Protein AF-A0A4Q3V2U8-F1 (afdb_monomer)

Secondary structure (DSSP, 8-state):
-------SSSHHHHHHHSS----------TTSS-----TT-----PPPPTT-SS----SSPPGGGPPPPPTT----B-TTSSB---S------S-BSS-SSSTT--S-SSSBPPHHHHHHHHHH-HHHHHHHHHTSPPPTTS-S-SS--GGGG--GGG----SS--EETTEEBSBS--SSTT------TT--

Radius of gyration: 27.43 Å; Cα contacts (8 Å, |Δi|>4): 168; chains: 1; bounding box: 52×61×90 Å

pLDDT: mean 71.44, std 19.06, range [35.19, 95.38]

Foldseek 3Di:
DDDDDPPPDDVVVVVVVVPPDPPDPPDPDPPSLDDDDDPPDDDDPPPDPPVPPDDPDDPDDDLVRDAADDPPDDADADPVGHGDPDDDDDPQALAAAFAADDQSFQNDQAFFDDPVCFVVSLCPRPLSVLQVVLPDDDDPPPDDDPVPDPCVPDGSPVPRNDRGARAHRNTGGRHPQPPPVRRDDPADPVGD

Mean predicted aligned error: 16.2 Å

Structure (mmCIF, N/CA/C/O backbone):
data_AF-A0A4Q3V2U8-F1
#
_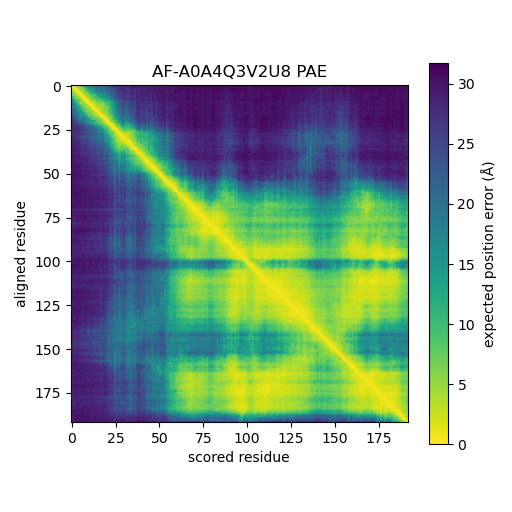entry.id   AF-A0A4Q3V2U8-F1
#
loop_
_atom_site.group_PDB
_atom_site.id
_atom_site.type_symbol
_atom_site.label_atom_id
_atom_site.label_alt_id
_atom_site.label_comp_id
_atom_site.label_asym_id
_atom_site.label_entity_id
_atom_site.label_seq_id
_atom_site.pdbx_PDB_ins_code
_atom_site.Cartn_x
_atom_site.Cartn_y
_atom_site.Cartn_z
_atom_site.occupancy
_atom_site.B_iso_or_equiv
_atom_site.auth_seq_id
_atom_site.auth_comp_id
_atom_site.auth_asym_id
_atom_site.auth_atom_id
_atom_site.pdbx_PDB_model_num
ATOM 1 N N . MET A 1 1 ? -18.026 -35.650 -72.864 1.00 39.88 1 MET A N 1
ATOM 2 C CA . MET A 1 1 ? -17.323 -35.785 -71.567 1.00 39.88 1 MET A CA 1
ATOM 3 C C . MET A 1 1 ? -16.578 -34.487 -71.269 1.00 39.88 1 MET A C 1
ATOM 5 O O . MET A 1 1 ? -15.689 -34.123 -72.027 1.00 39.88 1 MET A O 1
ATOM 9 N N . ARG A 1 2 ? -17.002 -33.752 -70.232 1.00 36.16 2 ARG A N 1
ATOM 10 C CA . ARG A 1 2 ? -16.383 -32.499 -69.759 1.00 36.16 2 ARG A CA 1
ATOM 11 C C . ARG A 1 2 ? -15.084 -32.815 -69.009 1.00 36.16 2 ARG A C 1
ATOM 13 O O . ARG A 1 2 ? -15.121 -33.601 -68.070 1.00 36.16 2 ARG A O 1
ATOM 20 N N . LYS A 1 3 ? -13.972 -32.170 -69.369 1.00 36.31 3 LYS A N 1
ATOM 21 C CA . LYS A 1 3 ? -12.803 -32.042 -68.487 1.00 36.31 3 LYS A CA 1
ATOM 22 C C . LYS A 1 3 ? -12.987 -30.754 -67.676 1.00 36.31 3 LYS A C 1
ATOM 24 O O . LYS A 1 3 ? -12.976 -29.674 -68.258 1.00 36.31 3 LYS A O 1
ATOM 29 N N . LEU A 1 4 ? -13.239 -30.866 -66.368 1.00 39.62 4 LEU A N 1
ATOM 30 C CA . LEU A 1 4 ? -13.205 -29.723 -65.449 1.00 39.62 4 LEU A CA 1
ATOM 31 C C . LEU A 1 4 ? -11.739 -29.323 -65.238 1.00 39.62 4 LEU A C 1
ATOM 33 O O . LEU A 1 4 ? -10.953 -30.127 -64.743 1.00 39.62 4 LEU A O 1
ATOM 37 N N . SER A 1 5 ? -11.381 -28.095 -65.613 1.00 40.72 5 SER A N 1
ATOM 38 C CA . SER A 1 5 ? -10.102 -27.490 -65.241 1.00 40.72 5 SER A CA 1
ATOM 39 C C . SER A 1 5 ? -10.247 -26.836 -63.871 1.00 40.72 5 SER A C 1
ATOM 41 O O . SER A 1 5 ? -11.078 -25.947 -63.682 1.00 40.72 5 SER A O 1
ATOM 43 N N . ILE A 1 6 ? -9.441 -27.297 -62.919 1.00 47.91 6 ILE A N 1
ATOM 44 C CA . ILE A 1 6 ? -9.252 -26.698 -61.599 1.00 47.91 6 ILE A CA 1
ATOM 45 C C . ILE A 1 6 ? -8.443 -25.413 -61.813 1.00 47.91 6 ILE A C 1
ATOM 47 O O . ILE A 1 6 ? -7.217 -25.424 -61.791 1.00 47.91 6 ILE A O 1
ATOM 51 N N . THR A 1 7 ? -9.124 -24.302 -62.083 1.00 44.44 7 THR A N 1
ATOM 52 C CA . THR A 1 7 ? -8.475 -22.983 -62.191 1.00 44.44 7 THR A CA 1
ATOM 53 C C . THR A 1 7 ? -9.292 -21.914 -61.476 1.00 44.44 7 THR A C 1
ATOM 55 O O . THR A 1 7 ? -9.509 -20.819 -61.978 1.00 44.44 7 THR A O 1
ATOM 58 N N . ALA A 1 8 ? -9.779 -22.239 -60.283 1.00 47.38 8 ALA A N 1
ATOM 59 C CA . ALA A 1 8 ? -10.463 -21.290 -59.418 1.00 47.38 8 ALA A CA 1
ATOM 60 C C . ALA A 1 8 ? -10.006 -21.512 -57.977 1.00 47.38 8 ALA A C 1
ATOM 62 O O . ALA A 1 8 ? -10.773 -22.038 -57.188 1.00 47.38 8 ALA A O 1
ATOM 63 N N . SER A 1 9 ? -8.741 -21.201 -57.645 1.00 46.34 9 SER A N 1
ATOM 64 C CA . SER A 1 9 ? -8.328 -21.175 -56.227 1.00 46.34 9 SER A CA 1
ATOM 65 C C . SER A 1 9 ? -6.983 -20.522 -55.870 1.00 46.34 9 SER A C 1
ATOM 67 O O . SER A 1 9 ? -6.554 -20.683 -54.734 1.00 46.34 9 SER A O 1
ATOM 69 N N . LEU A 1 10 ? -6.314 -19.759 -56.748 1.00 38.44 10 LEU A N 1
ATOM 70 C CA . LEU A 1 10 ? -5.132 -18.971 -56.326 1.00 38.44 10 LEU A CA 1
ATOM 71 C C . LEU A 1 10 ? -5.366 -17.457 -56.288 1.00 38.44 10 LEU A C 1
ATOM 73 O O . LEU A 1 10 ? -4.820 -16.777 -55.426 1.00 38.44 10 LEU A O 1
ATOM 77 N N . THR A 1 11 ? -6.222 -16.916 -57.152 1.00 39.75 11 THR A N 1
ATOM 78 C CA . THR A 1 11 ? -6.474 -15.467 -57.204 1.00 39.75 11 THR A CA 1
ATOM 79 C C . THR A 1 11 ? -7.331 -14.964 -56.041 1.00 39.75 11 THR A C 1
ATOM 81 O O . THR A 1 11 ? -7.125 -13.848 -55.577 1.00 39.75 11 THR A O 1
ATOM 84 N N . ALA A 1 12 ? -8.240 -15.790 -55.510 1.00 38.94 12 ALA A N 1
ATOM 85 C CA . ALA A 1 12 ? -9.070 -15.410 -54.363 1.00 38.94 12 ALA A CA 1
ATOM 86 C C . ALA A 1 12 ? -8.287 -15.390 -53.035 1.00 38.94 12 ALA A C 1
ATOM 88 O O . ALA A 1 12 ? -8.553 -14.540 -52.191 1.00 38.94 12 ALA A O 1
ATOM 89 N N . LEU A 1 13 ? -7.284 -16.264 -52.868 1.00 35.19 13 LEU A N 1
ATOM 90 C CA . LEU A 1 13 ? -6.475 -16.323 -51.643 1.00 35.19 13 LEU A CA 1
ATOM 91 C C . LEU A 1 13 ? -5.416 -15.205 -51.590 1.00 35.19 13 LEU A C 1
ATOM 93 O O . LEU A 1 13 ? -5.117 -14.681 -50.518 1.00 35.19 13 LEU A O 1
ATOM 97 N N . ALA A 1 14 ? -4.897 -14.785 -52.750 1.00 40.66 14 ALA A N 1
ATOM 98 C CA . ALA A 1 14 ? -3.989 -13.642 -52.844 1.00 40.66 14 ALA A CA 1
ATOM 99 C C . ALA A 1 14 ? -4.699 -12.306 -52.547 1.00 40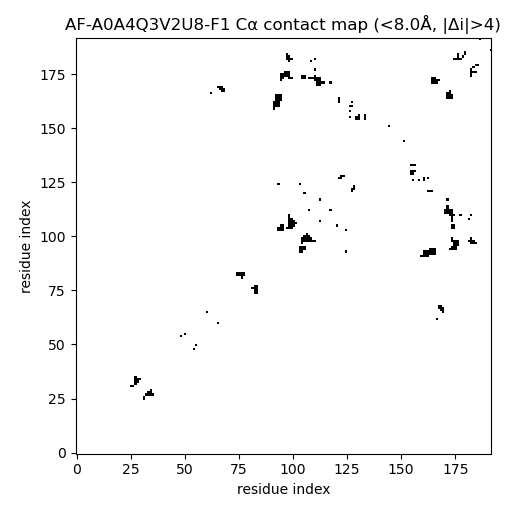.66 14 ALA A C 1
ATOM 101 O O . ALA A 1 14 ? -4.098 -11.408 -51.959 1.00 40.66 14 ALA A O 1
ATOM 102 N N . LEU A 1 15 ? -5.988 -12.183 -52.892 1.00 37.16 15 LEU A N 1
ATOM 103 C CA . LEU A 1 15 ? -6.749 -10.953 -52.662 1.00 37.16 15 LEU A CA 1
ATOM 104 C C . LEU A 1 15 ? -7.213 -10.799 -51.202 1.00 37.16 15 LEU A C 1
ATOM 106 O O . LEU A 1 15 ? -7.298 -9.676 -50.712 1.00 37.16 15 LEU A O 1
ATOM 110 N N . SER A 1 16 ? -7.435 -11.900 -50.471 1.00 38.00 16 SER A N 1
ATOM 111 C CA . SER A 1 16 ? -7.752 -11.842 -49.035 1.00 38.00 16 SER A CA 1
ATOM 112 C C . SER A 1 16 ? -6.538 -11.545 -48.146 1.00 38.00 16 SER A C 1
ATOM 114 O O . SER A 1 16 ? -6.708 -10.968 -47.077 1.00 38.00 16 SER A O 1
ATOM 116 N N . LEU A 1 17 ? -5.315 -11.886 -48.579 1.00 38.00 17 LEU A N 1
ATOM 117 C CA . LEU A 1 17 ? -4.089 -11.533 -47.844 1.00 38.00 17 LEU A CA 1
ATOM 118 C C . LEU A 1 17 ? -3.652 -10.075 -48.067 1.00 38.00 17 LEU A C 1
ATOM 120 O O . LEU A 1 17 ? -2.963 -9.515 -47.222 1.00 38.00 17 LEU A O 1
ATOM 124 N N . ALA A 1 18 ? -4.072 -9.448 -49.169 1.00 40.81 18 ALA A N 1
ATOM 125 C CA . ALA A 1 18 ? -3.737 -8.057 -49.486 1.00 40.81 18 ALA A CA 1
ATOM 126 C C . ALA A 1 18 ? -4.648 -7.017 -48.799 1.00 40.81 18 ALA A C 1
ATOM 128 O O . ALA A 1 18 ? -4.327 -5.831 -48.804 1.00 40.81 18 ALA A O 1
ATOM 129 N N . LEU A 1 19 ? -5.773 -7.443 -48.208 1.00 40.38 19 LEU A N 1
ATOM 130 C CA . LEU A 1 19 ? -6.737 -6.563 -47.527 1.00 40.38 19 LEU A CA 1
ATOM 131 C C . LEU A 1 19 ? -6.680 -6.638 -45.997 1.00 40.38 19 LEU A C 1
ATOM 133 O O . LEU A 1 19 ? -7.348 -5.853 -45.325 1.00 40.38 19 LEU A O 1
ATOM 137 N N . ALA A 1 20 ? -5.862 -7.526 -45.431 1.00 38.78 20 ALA A N 1
ATOM 138 C CA . ALA A 1 20 ? -5.507 -7.441 -44.023 1.00 38.78 20 ALA A CA 1
ATOM 139 C C . ALA A 1 20 ? -4.519 -6.281 -43.856 1.00 38.78 20 ALA A C 1
ATOM 141 O O . ALA A 1 20 ? -3.303 -6.461 -43.921 1.00 38.78 20 ALA A O 1
ATOM 142 N N . GLN A 1 21 ? -5.041 -5.065 -43.682 1.00 42.66 21 GLN A N 1
ATOM 143 C CA . GLN A 1 21 ? -4.221 -3.973 -43.179 1.00 42.66 21 GLN A CA 1
ATOM 144 C C . GLN A 1 21 ? -3.611 -4.452 -41.852 1.00 42.66 21 GLN A C 1
ATOM 146 O O . GLN A 1 21 ? -4.374 -4.870 -40.974 1.00 42.66 21 GLN A O 1
ATOM 151 N N . PRO A 1 22 ? -2.273 -4.435 -41.676 1.00 43.47 22 PRO A N 1
ATOM 152 C CA . PRO A 1 22 ? -1.723 -4.590 -40.338 1.00 43.47 22 PRO A CA 1
ATOM 153 C C . PRO A 1 22 ? -2.400 -3.518 -39.490 1.00 43.47 22 PRO A C 1
ATOM 155 O O . PRO A 1 22 ? -2.541 -2.391 -39.969 1.00 43.47 22 PRO A O 1
ATOM 158 N N . ALA A 1 23 ? -2.886 -3.885 -38.299 1.00 39.19 23 ALA A N 1
ATOM 159 C CA . ALA A 1 23 ? -3.484 -2.945 -37.358 1.00 39.19 23 ALA A CA 1
ATOM 160 C C . ALA A 1 23 ? -2.636 -1.670 -37.371 1.00 39.19 23 ALA A C 1
ATOM 162 O O . ALA A 1 23 ? -1.458 -1.709 -37.012 1.00 39.19 23 ALA A O 1
ATOM 163 N N . ALA A 1 24 ? -3.183 -0.595 -37.941 1.00 39.22 24 ALA A N 1
ATOM 164 C CA . ALA A 1 24 ? -2.406 0.591 -38.228 1.00 39.22 24 ALA A CA 1
ATOM 165 C C . ALA A 1 24 ? -2.102 1.249 -36.886 1.00 39.22 24 ALA A C 1
ATOM 167 O O . ALA A 1 24 ? -2.904 2.016 -36.359 1.00 39.22 24 ALA A O 1
ATOM 168 N N . ALA A 1 25 ? -0.944 0.919 -36.315 1.00 44.69 25 ALA A N 1
ATOM 169 C CA . ALA A 1 25 ? -0.309 1.775 -35.337 1.00 44.69 25 ALA A CA 1
ATOM 170 C C . ALA A 1 25 ? -0.270 3.174 -35.959 1.00 44.69 25 ALA A C 1
ATOM 172 O O . ALA A 1 25 ? 0.146 3.329 -37.112 1.00 44.69 25 ALA A O 1
ATOM 173 N N . GLN A 1 26 ? -0.789 4.163 -35.234 1.00 47.28 26 GLN A N 1
ATOM 174 C CA . GLN A 1 26 ? -0.864 5.547 -35.682 1.00 47.28 26 GLN A CA 1
ATOM 175 C C . GLN A 1 26 ? 0.506 5.958 -36.233 1.00 47.28 26 GLN A C 1
ATOM 177 O O . GLN A 1 26 ? 1.505 5.954 -35.513 1.00 47.28 26 GLN A O 1
ATOM 182 N N . ARG A 1 27 ? 0.574 6.200 -37.547 1.00 47.78 27 ARG A N 1
ATOM 183 C CA . ARG A 1 27 ? 1.840 6.440 -38.236 1.00 47.78 27 ARG A CA 1
ATOM 184 C C . ARG A 1 27 ? 2.397 7.763 -37.714 1.00 47.78 27 ARG A C 1
ATOM 186 O O . ARG A 1 27 ? 1.770 8.803 -37.884 1.00 47.78 27 ARG A O 1
ATOM 193 N N . ILE A 1 28 ? 3.540 7.709 -37.035 1.00 53.28 28 ILE A N 1
ATOM 194 C CA . ILE A 1 28 ? 4.217 8.900 -36.522 1.00 53.28 28 ILE A CA 1
ATOM 195 C C . ILE A 1 28 ? 4.790 9.645 -37.732 1.00 53.28 28 ILE A C 1
ATOM 197 O O . ILE A 1 28 ? 5.815 9.252 -38.289 1.00 53.28 28 ILE A O 1
ATOM 201 N N . ASP A 1 29 ? 4.085 10.677 -38.181 1.00 58.38 29 ASP A N 1
ATOM 202 C CA . ASP A 1 29 ? 4.485 11.565 -39.271 1.00 58.38 29 ASP A CA 1
ATOM 203 C C . ASP A 1 29 ? 4.495 13.035 -38.821 1.00 58.38 29 ASP A C 1
ATOM 205 O O . ASP A 1 29 ? 4.170 13.359 -37.676 1.00 58.38 29 ASP A O 1
ATOM 209 N N . ALA A 1 30 ? 4.885 13.939 -39.722 1.00 54.78 30 ALA A N 1
ATOM 210 C CA . ALA A 1 30 ? 5.009 15.366 -39.426 1.00 54.78 30 ALA A CA 1
ATOM 211 C C . ALA A 1 30 ? 3.698 16.024 -38.948 1.00 54.78 30 ALA A C 1
ATOM 213 O O . ALA A 1 30 ? 3.755 17.043 -38.261 1.00 54.78 30 ALA A O 1
ATOM 214 N N . ASN A 1 31 ? 2.542 15.433 -39.268 1.00 51.19 31 ASN A N 1
ATOM 215 C CA . ASN A 1 31 ? 1.221 15.932 -38.894 1.00 51.19 31 ASN A CA 1
ATOM 216 C C . ASN A 1 31 ? 0.632 15.195 -37.680 1.00 51.19 31 ASN A C 1
ATOM 218 O O . ASN A 1 31 ? -0.375 15.633 -37.131 1.00 51.19 31 ASN A O 1
ATOM 222 N N . SER A 1 32 ? 1.260 14.104 -37.232 1.00 56.53 32 SER A N 1
ATOM 223 C CA . SER A 1 32 ? 0.796 13.293 -36.100 1.00 56.53 32 SER A CA 1
ATOM 224 C C . SER A 1 32 ? 0.954 13.967 -34.730 1.00 56.53 32 SER A C 1
ATOM 226 O O . SER A 1 32 ? 0.420 13.473 -33.740 1.00 56.53 32 SER A O 1
ATOM 228 N N . GLY A 1 33 ? 1.704 15.074 -34.648 1.00 53.53 33 GLY A N 1
ATOM 229 C CA . GLY A 1 33 ? 2.012 15.770 -33.391 1.00 53.53 33 GLY A CA 1
ATOM 230 C C . GLY A 1 33 ? 3.005 15.032 -32.482 1.00 53.53 33 GLY A C 1
ATOM 231 O O . GLY A 1 33 ? 3.393 15.559 -31.443 1.00 53.53 33 GLY A O 1
ATOM 232 N N . VAL A 1 34 ? 3.457 13.843 -32.887 1.00 46.19 34 VAL A N 1
ATOM 233 C CA . VAL A 1 34 ? 4.462 13.023 -32.205 1.00 46.19 34 VAL A CA 1
ATOM 234 C C . VAL A 1 34 ? 5.646 12.854 -33.162 1.00 46.19 34 VAL A C 1
ATOM 236 O O . VAL A 1 34 ? 5.471 12.778 -34.374 1.00 46.19 34 VAL A O 1
ATOM 239 N N . ARG A 1 35 ? 6.879 12.844 -32.650 1.00 54.56 35 ARG A N 1
ATOM 240 C CA . ARG A 1 35 ? 8.103 12.645 -33.448 1.00 54.56 35 ARG A CA 1
ATOM 241 C C . ARG A 1 35 ? 9.025 11.663 -32.735 1.00 54.56 35 ARG A C 1
ATOM 243 O O . ARG A 1 35 ? 9.050 11.624 -31.507 1.00 54.56 35 ARG A O 1
ATOM 250 N N . LEU A 1 36 ? 9.768 10.867 -33.504 1.00 52.00 36 LEU A N 1
ATOM 251 C CA . LEU A 1 36 ? 10.822 10.010 -32.960 1.00 52.00 36 LEU A CA 1
ATOM 252 C C . LEU A 1 36 ? 11.934 10.912 -32.411 1.00 52.00 36 LEU A C 1
ATOM 254 O O . LEU A 1 36 ? 12.401 11.807 -33.111 1.00 52.00 36 LEU A O 1
ATOM 258 N N . ALA A 1 37 ? 12.317 10.717 -31.151 1.00 49.75 37 ALA A N 1
ATOM 259 C CA . ALA A 1 37 ? 13.354 11.530 -30.524 1.00 49.75 37 ALA A CA 1
ATOM 260 C C . ALA A 1 37 ? 14.741 11.199 -31.116 1.00 49.75 37 ALA A C 1
ATOM 262 O O . ALA A 1 37 ? 15.151 10.037 -31.145 1.00 49.75 37 ALA A O 1
ATOM 263 N N . ASP A 1 38 ? 15.452 12.227 -31.563 1.00 58.28 38 ASP A N 1
ATOM 264 C CA . ASP A 1 38 ? 16.804 12.222 -32.147 1.00 58.28 38 ASP A CA 1
ATOM 265 C C . ASP A 1 38 ? 17.770 12.899 -31.146 1.00 58.28 38 ASP A C 1
ATOM 267 O O . ASP A 1 38 ? 17.328 13.687 -30.312 1.00 58.28 38 ASP A O 1
ATOM 271 N N . GLU A 1 39 ? 19.068 12.589 -31.184 1.00 53.75 39 GLU A N 1
ATOM 272 C CA . GLU A 1 39 ? 20.106 13.171 -30.307 1.00 53.75 39 GLU A CA 1
ATOM 273 C C . GLU A 1 39 ? 20.269 14.700 -30.457 1.00 53.75 39 GLU A C 1
ATOM 275 O O . GLU A 1 39 ? 20.785 15.376 -29.568 1.00 53.75 39 GLU A O 1
ATOM 280 N N . THR A 1 40 ? 19.782 15.257 -31.562 1.00 56.72 40 THR A N 1
ATOM 281 C CA . THR A 1 40 ? 19.700 16.687 -31.887 1.00 56.72 40 THR A CA 1
ATOM 282 C C . THR A 1 40 ? 18.331 17.298 -31.570 1.00 56.72 40 THR A C 1
ATOM 284 O O . THR A 1 40 ? 18.151 18.516 -31.679 1.00 56.72 40 THR A O 1
ATOM 287 N N . ALA A 1 41 ? 17.347 16.484 -31.171 1.00 54.94 41 ALA A N 1
ATOM 288 C CA . ALA A 1 41 ? 16.010 16.962 -30.858 1.00 54.94 41 ALA A CA 1
ATOM 289 C C . ALA A 1 41 ? 16.023 17.702 -29.513 1.00 54.94 41 ALA A C 1
ATOM 291 O O . ALA A 1 41 ? 16.079 17.096 -28.444 1.00 54.94 41 ALA A O 1
ATOM 292 N N . GLY A 1 42 ? 15.939 19.035 -29.568 1.00 58.00 42 GLY A N 1
ATOM 293 C CA . GLY A 1 42 ? 15.645 19.854 -28.392 1.00 58.00 42 GLY A CA 1
ATOM 294 C C . GLY A 1 42 ? 14.360 19.388 -27.695 1.00 58.00 42 GLY A C 1
ATOM 295 O O . GLY A 1 42 ? 13.515 18.733 -28.310 1.00 58.00 42 GLY A O 1
ATOM 296 N N . SER A 1 43 ? 14.205 19.718 -26.409 1.00 53.72 43 SER A N 1
ATOM 297 C CA . SER A 1 43 ? 13.050 19.298 -25.609 1.00 53.72 43 SER A CA 1
ATOM 298 C C . SER A 1 43 ? 11.741 19.638 -26.321 1.00 53.72 43 SER A C 1
ATOM 300 O O . SER A 1 43 ? 11.413 20.811 -26.507 1.00 53.72 43 SER A O 1
ATOM 302 N N . VAL A 1 44 ? 11.000 18.611 -26.727 1.00 51.44 44 VAL A N 1
ATOM 303 C CA . VAL A 1 44 ? 9.646 18.774 -27.255 1.00 51.44 44 VAL A CA 1
ATOM 304 C C . VAL A 1 44 ? 8.774 19.239 -26.093 1.00 51.44 44 VAL A C 1
ATOM 306 O O . VAL A 1 44 ? 8.834 18.649 -25.013 1.00 51.44 44 VAL A O 1
ATOM 309 N N . GLU A 1 45 ? 8.001 20.311 -26.290 1.00 46.44 45 GLU A N 1
ATOM 310 C CA . GLU A 1 45 ? 7.023 20.761 -25.299 1.00 46.44 45 GLU A CA 1
ATOM 311 C C . GLU A 1 45 ? 6.097 19.573 -25.005 1.00 46.44 45 GLU A C 1
ATOM 313 O O . GLU A 1 45 ? 5.415 19.072 -25.901 1.00 46.44 45 GLU A O 1
ATOM 318 N N . GLY A 1 46 ? 6.173 19.050 -23.777 1.00 47.22 46 GLY A N 1
ATOM 319 C CA . GLY A 1 46 ? 5.427 17.864 -23.372 1.00 47.22 46 GLY A CA 1
ATOM 320 C C . GLY A 1 46 ? 3.916 18.062 -23.533 1.00 47.22 46 GLY A C 1
ATOM 321 O O . GLY A 1 46 ? 3.454 19.190 -23.734 1.00 47.22 46 GLY A O 1
ATOM 322 N N . PRO A 1 47 ? 3.117 16.985 -23.435 1.00 43.62 47 PRO A N 1
ATOM 323 C CA . PRO A 1 47 ? 1.667 17.095 -23.515 1.00 43.62 47 PRO A CA 1
ATOM 324 C C . PRO A 1 47 ? 1.172 18.159 -22.528 1.00 43.62 47 PRO A C 1
ATOM 326 O O . PRO A 1 47 ? 1.340 18.030 -21.314 1.00 43.62 47 PRO A O 1
ATOM 329 N N . LYS A 1 48 ? 0.580 19.238 -23.057 1.00 43.59 48 LYS A N 1
ATOM 330 C CA . LYS A 1 48 ? -0.076 20.259 -22.237 1.00 43.59 48 LYS A CA 1
ATOM 331 C C . LYS A 1 48 ? -1.223 19.578 -21.512 1.00 43.59 48 LYS A C 1
ATOM 333 O O . LYS A 1 48 ? -2.053 18.929 -22.147 1.00 43.59 48 LYS A O 1
ATOM 338 N N . ALA A 1 49 ? -1.255 19.703 -20.189 1.00 41.66 49 ALA A N 1
ATOM 339 C CA . ALA A 1 49 ? -2.340 19.145 -19.403 1.00 41.66 49 ALA A CA 1
ATOM 340 C C . ALA A 1 49 ? -3.674 19.685 -19.942 1.00 41.66 49 ALA A C 1
ATOM 342 O O . ALA A 1 49 ? -3.899 20.895 -19.969 1.00 41.66 49 ALA A O 1
ATOM 343 N N . ILE A 1 50 ? -4.568 18.780 -20.350 1.00 47.94 50 ILE A N 1
ATOM 344 C CA . ILE A 1 50 ? -5.931 19.114 -20.803 1.00 47.94 50 ILE A CA 1
ATOM 345 C C . ILE A 1 50 ? -6.687 19.909 -19.713 1.00 47.94 50 ILE A C 1
ATOM 347 O O . ILE A 1 50 ? -7.597 20.673 -20.013 1.00 47.94 50 ILE A O 1
ATOM 351 N N . ALA A 1 51 ? -6.256 19.795 -18.451 1.00 40.75 51 ALA A N 1
ATOM 352 C CA . ALA A 1 51 ? -6.807 20.479 -17.283 1.00 40.75 51 ALA A CA 1
ATOM 353 C C . ALA A 1 51 ? -6.364 21.954 -17.092 1.00 40.75 51 ALA A C 1
ATOM 355 O O . ALA A 1 51 ? -6.759 22.580 -16.111 1.00 40.75 51 ALA A O 1
ATOM 356 N N . GLY A 1 52 ? -5.579 22.547 -18.002 1.00 50.19 52 GLY A N 1
ATOM 357 C CA . GLY A 1 52 ? -5.094 23.930 -17.865 1.00 50.19 52 GLY A CA 1
ATOM 358 C C . GLY A 1 52 ? -3.844 24.060 -16.980 1.00 50.19 52 GLY A C 1
ATOM 359 O O . GLY A 1 52 ? -3.104 23.101 -16.789 1.00 50.19 52 GLY A O 1
ATOM 360 N N . THR A 1 53 ? -3.566 25.262 -16.451 1.00 45.84 53 THR A N 1
ATOM 361 C CA . THR A 1 53 ? -2.344 25.570 -15.663 1.00 45.84 53 THR A CA 1
ATOM 362 C C . THR A 1 53 ? -2.305 24.929 -14.273 1.00 45.84 53 THR A C 1
ATOM 364 O O . THR A 1 53 ? -1.345 25.130 -13.530 1.00 45.84 53 THR A O 1
ATOM 367 N N . ARG A 1 54 ? -3.348 24.183 -13.896 1.00 41.00 54 ARG A N 1
ATOM 368 C CA . ARG A 1 54 ? -3.502 23.560 -12.582 1.00 41.00 54 ARG A CA 1
ATOM 369 C C . ARG A 1 54 ? -3.984 22.130 -12.790 1.00 41.00 54 ARG A C 1
ATOM 371 O O . ARG A 1 54 ? -4.904 21.901 -13.570 1.00 41.00 54 ARG A O 1
ATOM 378 N N . ALA A 1 55 ? -3.360 21.173 -12.111 1.00 43.94 55 ALA A N 1
ATOM 379 C CA . ALA A 1 55 ? -3.900 19.821 -12.045 1.00 43.94 55 ALA A CA 1
ATOM 380 C C . ALA A 1 55 ? -5.285 19.859 -11.372 1.00 43.94 55 ALA A C 1
ATOM 382 O O . ALA A 1 55 ? -5.546 20.737 -10.550 1.00 43.94 55 ALA A O 1
ATOM 383 N N . PHE A 1 56 ? -6.167 18.917 -11.717 1.00 46.78 56 PHE A N 1
ATOM 384 C CA . PHE A 1 56 ? -7.417 18.718 -10.985 1.00 46.78 56 PHE A CA 1
ATOM 385 C C . PHE A 1 56 ? -7.094 18.486 -9.502 1.00 46.78 56 PHE A C 1
ATOM 387 O O . PHE A 1 56 ? -6.468 17.487 -9.150 1.00 46.78 56 PHE A O 1
ATOM 394 N N . GLU A 1 57 ? -7.491 19.424 -8.644 1.00 50.75 57 GLU A N 1
ATOM 395 C CA . GLU A 1 57 ? -7.425 19.249 -7.197 1.00 50.75 57 GLU A CA 1
ATOM 396 C C . GLU A 1 57 ? -8.640 18.433 -6.768 1.00 50.75 57 GLU A C 1
ATOM 398 O O . GLU A 1 57 ? -9.786 18.879 -6.863 1.00 50.75 57 GLU A O 1
ATOM 403 N N . SER A 1 58 ? -8.383 17.201 -6.334 1.00 50.03 58 SER A N 1
ATOM 404 C CA . SER A 1 58 ? -9.424 16.332 -5.807 1.00 50.03 58 SER A CA 1
ATOM 405 C C . SER A 1 58 ? -10.094 16.998 -4.594 1.00 50.03 58 SER A C 1
ATOM 407 O O . SER A 1 58 ? -9.392 17.408 -3.669 1.00 50.03 58 SER A O 1
ATOM 409 N N . PRO A 1 59 ? -11.439 17.058 -4.529 1.00 53.03 59 PRO A N 1
ATOM 410 C CA . PRO A 1 59 ? -12.152 17.513 -3.332 1.00 53.03 59 PRO A CA 1
ATOM 411 C C . PRO A 1 59 ? -12.008 16.532 -2.154 1.00 53.03 59 PRO A C 1
ATOM 413 O O . PRO A 1 59 ? -12.416 16.836 -1.034 1.00 53.03 59 PRO A O 1
ATOM 416 N N . ILE A 1 60 ? -11.444 15.347 -2.403 1.00 56.12 60 ILE A N 1
ATOM 417 C CA . ILE A 1 60 ? -11.114 14.334 -1.403 1.00 56.12 60 ILE A CA 1
ATOM 418 C C . ILE A 1 60 ? -9.660 14.563 -0.959 1.00 56.12 60 ILE A C 1
ATOM 420 O O . ILE A 1 60 ? -8.801 14.691 -1.838 1.00 56.12 60 ILE A O 1
ATOM 424 N N . PRO A 1 61 ? -9.363 14.585 0.359 1.00 60.91 61 PRO A N 1
ATOM 425 C CA . PRO A 1 61 ? -7.994 14.706 0.854 1.00 60.91 61 PRO A CA 1
ATOM 426 C C . PRO A 1 61 ? -7.107 13.620 0.246 1.00 60.91 61 PRO A C 1
ATOM 428 O O . PRO A 1 61 ? -7.491 12.450 0.188 1.00 60.91 61 PRO A O 1
ATOM 431 N N . HIS A 1 62 ? -5.909 14.000 -0.196 1.00 60.97 62 HI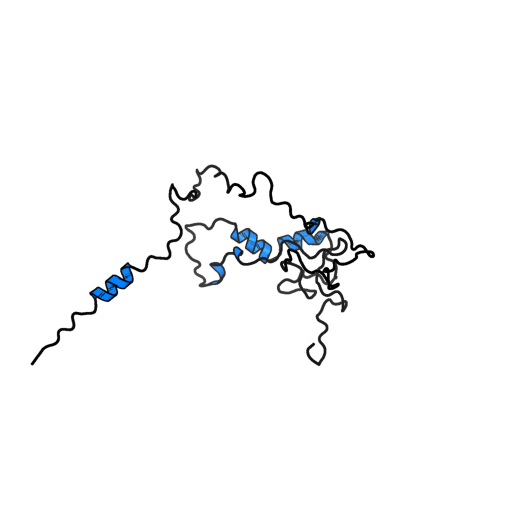S A N 1
ATOM 432 C CA . HIS A 1 62 ? -4.931 13.018 -0.643 1.00 60.97 62 HIS A CA 1
ATOM 433 C C . HIS A 1 62 ? -4.505 12.144 0.542 1.00 60.97 62 HIS A C 1
ATOM 435 O O . HIS A 1 62 ? -4.541 12.583 1.692 1.00 60.97 62 HIS A O 1
ATOM 441 N N . PHE A 1 63 ? -4.020 10.928 0.275 1.00 59.25 63 PHE A N 1
ATOM 442 C CA . PHE A 1 63 ? -3.524 10.026 1.324 1.00 59.25 63 PHE A CA 1
ATOM 443 C C . PHE A 1 63 ? -2.465 10.678 2.234 1.00 59.25 63 PHE A C 1
ATOM 445 O O . PHE A 1 63 ? -2.452 10.443 3.443 1.00 59.25 63 PHE A O 1
ATOM 452 N N . LYS A 1 64 ? -1.638 11.576 1.682 1.00 61.69 64 LYS A N 1
ATOM 453 C CA . LYS A 1 64 ? -0.651 12.373 2.430 1.00 61.69 64 LYS A CA 1
ATOM 454 C C . LYS A 1 64 ? -1.259 13.356 3.445 1.00 61.69 64 LYS A C 1
ATOM 456 O O . LYS A 1 64 ? -0.592 13.691 4.421 1.00 61.69 64 LYS A O 1
ATOM 461 N N . ASP A 1 65 ? -2.506 13.777 3.236 1.00 69.94 65 ASP A N 1
ATOM 462 C CA . ASP A 1 65 ? -3.211 14.798 4.022 1.00 69.94 65 ASP A CA 1
ATOM 463 C C . ASP A 1 65 ? -4.112 14.173 5.112 1.00 69.94 65 ASP A C 1
ATOM 465 O O . ASP A 1 65 ? -4.807 14.884 5.846 1.00 69.94 65 ASP A O 1
ATOM 469 N N . LEU A 1 66 ? -4.113 12.837 5.237 1.00 69.56 66 LEU A N 1
ATOM 470 C CA . LEU A 1 66 ? -4.908 12.122 6.232 1.00 69.56 66 LEU A CA 1
ATOM 471 C C . LEU A 1 66 ? -4.432 12.440 7.656 1.00 69.56 66 LEU A C 1
ATOM 473 O O . LEU A 1 66 ? -3.276 12.226 8.027 1.00 69.56 66 LEU A O 1
ATOM 477 N N . LYS A 1 67 ? -5.364 12.929 8.476 1.00 75.62 67 LYS A N 1
ATOM 478 C CA . LYS A 1 67 ? -5.156 13.186 9.905 1.00 75.62 67 LYS A CA 1
ATOM 479 C C . LYS A 1 67 ? -5.231 11.879 10.709 1.00 75.62 67 LYS A C 1
ATOM 481 O O . LYS A 1 67 ? -5.803 10.899 10.226 1.00 75.62 67 LYS A O 1
ATOM 486 N N . PRO A 1 68 ? -4.691 11.849 11.943 1.00 81.69 68 PRO A N 1
ATOM 487 C CA . PRO A 1 68 ? -4.987 10.774 12.883 1.00 81.69 68 PRO A CA 1
ATOM 488 C C . PRO A 1 68 ? -6.496 10.556 13.031 1.00 81.69 68 PRO A C 1
ATOM 490 O O . PRO A 1 68 ? -7.273 11.503 12.891 1.00 81.69 68 PRO A O 1
ATOM 493 N N . TRP A 1 69 ? -6.899 9.315 13.307 1.00 81.75 69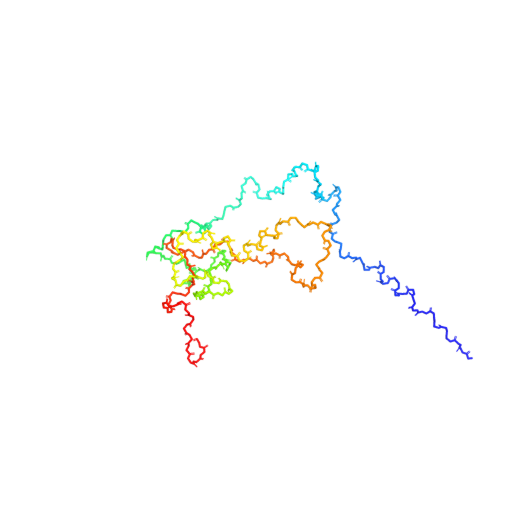 TRP A N 1
ATOM 494 C CA . TRP A 1 69 ? -8.303 8.970 13.497 1.00 81.75 69 TRP A CA 1
ATOM 495 C C . TRP A 1 69 ? -8.941 9.832 14.592 1.00 81.75 69 TRP A C 1
ATOM 497 O O . TRP A 1 69 ? -8.418 9.929 15.703 1.00 81.75 69 TRP A O 1
ATOM 507 N N . ASP A 1 70 ? -10.077 10.447 14.265 1.00 85.31 70 ASP A N 1
ATOM 508 C CA . ASP A 1 70 ? -10.892 11.193 15.217 1.00 85.31 70 ASP A CA 1
ATOM 509 C C . ASP A 1 70 ? -11.857 10.224 15.921 1.00 85.31 70 ASP A C 1
ATOM 511 O O . ASP A 1 70 ? -12.728 9.652 15.256 1.00 85.31 70 ASP A O 1
ATOM 515 N N . PRO A 1 71 ? -11.761 10.041 17.251 1.00 87.56 71 PRO A N 1
ATOM 516 C CA . PRO A 1 71 ? -12.685 9.188 17.995 1.00 87.56 71 PRO A CA 1
ATOM 517 C C . PRO A 1 71 ? -14.144 9.666 17.937 1.00 87.56 71 PRO A C 1
ATOM 519 O O . PRO A 1 71 ? -15.051 8.877 18.203 1.00 87.56 71 PRO A O 1
ATOM 522 N N . ASN A 1 72 ? -14.393 10.925 17.562 1.00 91.31 72 ASN A N 1
ATOM 523 C CA . ASN A 1 72 ? -15.731 11.481 17.361 1.00 91.31 72 ASN A CA 1
ATOM 524 C C . ASN A 1 72 ? -16.203 11.418 15.899 1.00 91.31 72 ASN A C 1
ATOM 526 O O . ASN A 1 72 ? -17.273 11.950 15.581 1.00 91.31 72 ASN A O 1
ATOM 530 N N . TYR A 1 73 ? -15.439 10.779 15.006 1.00 86.00 73 TYR A N 1
ATOM 531 C CA . TYR A 1 73 ? -15.807 10.640 13.602 1.00 86.00 73 TYR A CA 1
ATOM 532 C C . TYR A 1 73 ? -17.167 9.946 13.451 1.00 86.00 73 TYR A C 1
ATOM 534 O O . TYR A 1 73 ? -17.381 8.821 13.911 1.00 86.00 73 TYR A O 1
ATOM 542 N N . LYS A 1 74 ? -18.089 10.610 12.750 1.00 87.56 74 LYS A N 1
ATOM 543 C CA . LYS A 1 74 ? -19.383 10.045 12.361 1.00 87.56 74 LYS A CA 1
ATOM 544 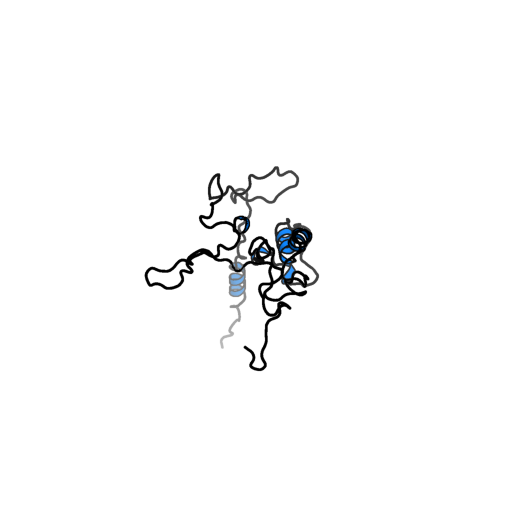C C . LYS A 1 74 ? -19.351 9.731 10.874 1.00 87.56 74 LYS A C 1
ATOM 546 O O . LYS A 1 74 ? -19.342 10.646 10.055 1.00 87.56 74 LYS A O 1
ATOM 551 N N . ALA A 1 75 ? -19.348 8.440 10.542 1.00 87.56 75 ALA A N 1
ATOM 552 C CA . ALA A 1 75 ? -19.387 7.992 9.155 1.00 87.56 75 ALA A CA 1
ATOM 553 C C . ALA A 1 75 ? -20.613 8.583 8.430 1.00 87.56 75 ALA A C 1
ATOM 555 O O . ALA A 1 75 ? -21.710 8.573 9.009 1.00 87.56 75 ALA A O 1
ATOM 556 N N . PRO A 1 76 ? -20.451 9.087 7.193 1.00 89.94 76 PRO A N 1
ATOM 557 C CA . PRO A 1 76 ? -21.553 9.644 6.428 1.00 89.94 76 PRO A CA 1
ATOM 558 C C . PRO A 1 76 ? -22.627 8.580 6.191 1.00 89.94 76 PRO A C 1
ATOM 560 O O . PRO A 1 76 ? -22.358 7.373 6.115 1.00 89.94 76 PRO A O 1
ATOM 563 N N . ARG A 1 77 ? -23.878 9.034 6.134 1.00 93.31 77 ARG A N 1
ATOM 564 C CA . ARG A 1 77 ? -25.034 8.174 5.908 1.00 93.31 77 ARG A CA 1
ATOM 565 C C . ARG A 1 77 ? -25.892 8.724 4.793 1.00 93.31 77 ARG A C 1
ATOM 567 O O . ARG A 1 77 ? -26.102 9.927 4.691 1.00 93.31 77 ARG A O 1
ATOM 574 N N . THR A 1 78 ? -26.426 7.800 4.012 1.00 94.00 78 THR A N 1
ATOM 575 C CA . THR A 1 78 ? -27.442 8.078 3.000 1.00 94.00 78 THR A CA 1
ATOM 576 C C . THR A 1 78 ? -28.696 8.668 3.654 1.00 94.00 78 THR A C 1
ATOM 578 O O . THR A 1 78 ? -28.937 8.470 4.850 1.00 94.00 78 THR A O 1
ATOM 581 N N . SER A 1 79 ? -29.548 9.333 2.872 1.00 95.31 79 SER A N 1
ATOM 582 C CA . SER A 1 79 ? -30.831 9.885 3.345 1.00 95.31 79 SER A CA 1
ATOM 583 C C . SER A 1 79 ? -31.770 8.831 3.957 1.00 95.31 79 SER A C 1
ATOM 585 O O . SER A 1 79 ? -32.645 9.174 4.747 1.00 95.31 79 SER A O 1
ATOM 587 N N . TRP A 1 80 ? -31.554 7.546 3.658 1.00 94.56 80 TRP A N 1
ATOM 588 C CA . TRP A 1 80 ? -32.293 6.402 4.212 1.00 94.56 80 TRP A CA 1
ATOM 589 C C . TRP A 1 80 ? -31.538 5.676 5.344 1.00 94.56 80 TRP A C 1
ATOM 591 O O . TRP A 1 80 ? -31.859 4.539 5.696 1.00 94.56 80 TRP A O 1
ATOM 601 N N . GLY A 1 81 ? -30.511 6.310 5.917 1.00 94.56 81 GLY A N 1
ATOM 602 C CA . GLY A 1 81 ? -29.844 5.870 7.145 1.00 94.56 81 GLY A CA 1
ATOM 603 C C . GLY A 1 81 ? -28.836 4.724 6.996 1.00 94.56 81 GLY A C 1
ATOM 604 O O . GLY A 1 81 ? -28.361 4.208 8.009 1.00 94.56 81 GLY A O 1
ATOM 605 N N . LYS A 1 82 ? -28.485 4.308 5.773 1.00 95.38 82 LYS A N 1
ATOM 606 C CA . LYS A 1 82 ? -27.402 3.330 5.526 1.00 95.38 82 LYS A CA 1
ATOM 607 C C . LYS A 1 82 ? -26.042 4.017 5.425 1.00 95.38 82 LYS A C 1
ATOM 609 O O . LYS A 1 82 ? -25.998 5.217 5.170 1.00 95.38 82 LYS A O 1
ATOM 614 N N . ALA A 1 83 ? -24.961 3.258 5.618 1.00 92.81 83 ALA A N 1
ATOM 615 C CA . ALA A 1 83 ? -23.601 3.748 5.395 1.00 92.81 83 ALA A CA 1
ATOM 616 C C . ALA A 1 83 ? -23.469 4.309 3.975 1.00 92.81 83 ALA A C 1
ATOM 618 O O . ALA A 1 83 ? -23.892 3.662 3.016 1.00 92.81 83 ALA A O 1
ATOM 619 N N . ASP A 1 84 ? -22.927 5.515 3.869 1.00 90.81 84 ASP A N 1
ATOM 620 C CA . ASP A 1 84 ? -22.634 6.128 2.584 1.00 90.81 84 ASP A CA 1
ATOM 621 C C . ASP A 1 84 ? -21.222 5.727 2.142 1.00 90.81 84 ASP A C 1
ATOM 623 O O . ASP A 1 84 ? -20.236 6.078 2.790 1.00 90.81 84 ASP A O 1
ATOM 627 N N . LEU A 1 85 ? -21.149 4.934 1.072 1.00 88.75 85 LEU A N 1
ATOM 628 C CA . LEU A 1 85 ? -19.904 4.485 0.444 1.00 88.75 85 LEU A CA 1
ATOM 629 C C . LEU A 1 85 ? -19.675 5.182 -0.906 1.00 88.75 85 LEU A C 1
ATOM 631 O O . LEU A 1 85 ? -18.884 4.711 -1.723 1.00 88.75 85 LEU A O 1
ATOM 635 N N . GLN A 1 86 ? -20.392 6.272 -1.190 1.00 85.56 86 GLN A N 1
ATOM 636 C CA . GLN A 1 86 ? -20.145 7.064 -2.390 1.00 85.56 86 GLN A CA 1
ATOM 637 C C . GLN A 1 86 ? -18.763 7.728 -2.324 1.00 85.56 86 GLN A C 1
ATOM 639 O O . GLN A 1 86 ? -18.240 8.020 -1.250 1.00 85.56 86 GLN A O 1
ATOM 644 N N . GLY A 1 87 ? -18.160 7.955 -3.490 1.00 79.44 87 GLY A N 1
ATOM 645 C CA . GLY A 1 87 ? -16.839 8.566 -3.614 1.00 79.44 87 GLY A CA 1
ATOM 646 C C . GLY A 1 87 ? -15.947 7.845 -4.618 1.00 79.44 87 GLY A C 1
ATOM 647 O O . GLY A 1 87 ? -16.374 6.917 -5.307 1.00 79.44 87 GLY A O 1
ATOM 648 N N . VAL A 1 88 ? -14.698 8.299 -4.698 1.00 77.44 88 VAL A N 1
ATOM 649 C CA . VAL A 1 88 ? -13.645 7.646 -5.478 1.00 77.44 88 VAL A CA 1
ATOM 650 C C . VAL A 1 88 ? -12.828 6.787 -4.526 1.00 77.44 88 VAL A C 1
ATOM 652 O O . VAL A 1 88 ? -12.283 7.288 -3.545 1.00 77.44 88 VAL A O 1
ATOM 655 N N . TRP A 1 89 ? -12.743 5.498 -4.831 1.00 74.75 89 TRP A N 1
ATOM 656 C CA . TRP A 1 89 ? -12.002 4.520 -4.047 1.00 74.75 89 TRP A CA 1
ATOM 657 C C . TRP A 1 89 ? -10.940 3.884 -4.935 1.00 74.75 89 TRP A C 1
ATOM 659 O O . TRP A 1 89 ? -11.181 3.645 -6.117 1.00 74.75 89 TRP A O 1
ATOM 669 N N . SER A 1 90 ? -9.779 3.591 -4.356 1.00 76.94 90 SER A N 1
ATOM 670 C CA . SER A 1 90 ? -8.746 2.784 -4.998 1.00 76.94 90 SER A CA 1
ATOM 671 C C . SER A 1 90 ? -8.365 1.633 -4.080 1.00 76.94 90 SER A C 1
ATOM 673 O O . SER A 1 90 ? -8.299 1.792 -2.861 1.00 76.94 90 SER A O 1
ATOM 675 N N . THR A 1 91 ? -8.119 0.473 -4.678 1.00 78.06 91 THR A N 1
ATOM 676 C CA . THR A 1 91 ? -7.543 -0.697 -4.005 1.00 78.06 91 THR A CA 1
ATOM 677 C C . THR A 1 91 ? -6.031 -0.792 -4.215 1.00 78.06 91 THR A C 1
ATOM 679 O O . THR A 1 91 ? -5.420 -1.758 -3.767 1.00 78.06 91 THR A O 1
ATOM 682 N N . ALA A 1 92 ? -5.429 0.171 -4.917 1.00 81.94 92 ALA A N 1
ATOM 683 C CA . ALA A 1 92 ? -4.001 0.206 -5.193 1.00 81.94 92 ALA A CA 1
ATOM 684 C C . ALA A 1 92 ? -3.224 0.445 -3.890 1.00 81.94 92 ALA A C 1
ATOM 686 O O . ALA A 1 92 ? -3.350 1.494 -3.254 1.00 81.94 92 ALA A O 1
ATOM 687 N N . SER A 1 93 ? -2.448 -0.548 -3.456 1.00 83.62 93 SER A N 1
ATOM 688 C CA . SER A 1 93 ? -1.652 -0.459 -2.236 1.00 83.62 93 SER A CA 1
ATOM 689 C C . SER A 1 93 ? -0.473 -1.421 -2.259 1.00 83.62 93 SER A C 1
ATOM 691 O O . SER A 1 93 ? -0.621 -2.598 -2.592 1.00 83.62 93 SER A O 1
ATOM 693 N N . LEU A 1 94 ? 0.675 -0.932 -1.784 1.00 86.19 94 LEU A N 1
ATOM 694 C CA . LEU A 1 94 ? 1.848 -1.761 -1.519 1.00 86.19 94 LEU A CA 1
ATOM 695 C C . LEU A 1 94 ? 1.714 -2.570 -0.220 1.00 86.19 94 LEU A C 1
ATOM 697 O O . LEU A 1 94 ? 2.499 -3.485 0.021 1.00 86.19 94 LEU A O 1
ATOM 701 N N . THR A 1 95 ? 0.742 -2.246 0.640 1.00 89.62 95 THR A N 1
ATOM 702 C CA . THR A 1 95 ? 0.508 -2.988 1.881 1.00 89.62 95 THR A CA 1
ATOM 703 C C . THR A 1 95 ? -0.206 -4.298 1.580 1.00 89.62 95 THR A C 1
ATOM 705 O O . THR A 1 95 ? -1.355 -4.321 1.138 1.00 89.62 95 THR A O 1
ATOM 708 N N . ALA A 1 96 ? 0.472 -5.404 1.877 1.00 89.75 96 ALA A N 1
ATOM 709 C CA . ALA A 1 96 ? -0.107 -6.734 1.798 1.00 89.75 96 ALA A CA 1
ATOM 710 C C . ALA A 1 96 ? -1.209 -6.951 2.845 1.00 89.75 96 ALA A C 1
ATOM 712 O O . ALA A 1 96 ? -1.241 -6.331 3.909 1.00 89.75 96 ALA A O 1
ATOM 713 N N . LEU A 1 97 ? -2.100 -7.903 2.570 1.00 90.81 97 LEU A N 1
ATOM 714 C CA . LEU A 1 97 ? -3.095 -8.347 3.544 1.00 90.81 97 LEU A CA 1
ATOM 715 C C . LEU A 1 97 ? -2.421 -8.934 4.798 1.00 90.81 97 LEU A C 1
ATOM 717 O O . LEU A 1 97 ? -2.718 -8.514 5.916 1.00 90.81 97 LEU A O 1
ATOM 721 N N . THR A 1 98 ? -1.487 -9.865 4.599 1.00 92.19 98 THR A N 1
ATOM 722 C CA . THR A 1 98 ? -0.759 -10.583 5.654 1.00 92.19 98 THR A CA 1
ATOM 723 C C . THR A 1 98 ? 0.630 -10.008 5.905 1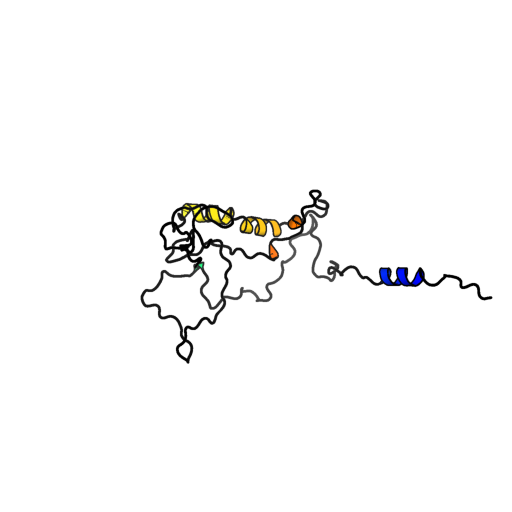.00 92.19 98 THR A C 1
ATOM 725 O O . THR A 1 98 ? 1.281 -9.509 4.987 1.00 92.19 98 THR A O 1
ATOM 728 N N . ARG A 1 99 ? 1.119 -10.127 7.142 1.00 93.50 99 ARG A N 1
ATOM 729 C CA . ARG A 1 99 ? 2.468 -9.693 7.532 1.00 93.50 99 ARG A CA 1
ATOM 730 C C . ARG A 1 99 ? 3.544 -10.694 7.117 1.00 93.50 99 ARG A C 1
ATOM 732 O O . ARG A 1 99 ? 3.299 -11.897 7.097 1.00 93.50 99 ARG A O 1
ATOM 739 N N . GLY A 1 100 ? 4.750 -10.190 6.868 1.00 85.56 100 GLY A N 1
ATOM 740 C CA . GLY A 1 100 ? 5.950 -10.987 6.639 1.00 85.56 100 GLY A CA 1
ATOM 741 C C . GLY A 1 100 ? 6.540 -10.773 5.250 1.00 85.56 100 GLY A C 1
ATOM 742 O O . GLY A 1 100 ? 6.325 -9.739 4.607 1.00 85.56 100 GLY A O 1
ATOM 743 N N . GLY A 1 101 ? 7.333 -11.751 4.822 1.00 71.19 101 GLY A N 1
ATOM 744 C CA . GLY A 1 101 ? 7.943 -11.786 3.499 1.00 71.19 101 GLY A CA 1
ATOM 745 C C . GLY A 1 101 ? 7.125 -12.563 2.474 1.00 71.19 101 GLY A C 1
ATOM 746 O O . GLY A 1 101 ? 6.291 -13.394 2.822 1.00 71.19 101 GLY A O 1
ATOM 747 N N . GLY A 1 102 ? 7.361 -12.282 1.194 1.00 65.75 102 GLY A N 1
ATOM 748 C CA . GLY A 1 102 ? 6.660 -12.913 0.076 1.00 65.75 102 GLY A CA 1
ATOM 749 C C . GLY A 1 102 ? 6.248 -11.907 -0.993 1.00 65.75 102 GLY A C 1
ATOM 750 O O . GLY A 1 102 ? 6.599 -10.728 -0.931 1.00 65.75 102 GLY A O 1
ATOM 751 N N . ARG A 1 103 ? 5.495 -12.368 -1.997 1.00 60.66 103 ARG A N 1
ATOM 752 C CA . ARG A 1 103 ? 5.047 -11.523 -3.112 1.00 60.66 103 ARG A CA 1
ATOM 753 C C . ARG A 1 103 ? 4.140 -10.402 -2.583 1.00 60.66 103 ARG A C 1
ATOM 755 O O . ARG A 1 103 ? 3.003 -10.659 -2.207 1.00 60.66 103 ARG A O 1
ATOM 762 N N . GLY A 1 104 ? 4.664 -9.176 -2.542 1.00 63.62 104 GLY A N 1
ATOM 763 C CA . GLY A 1 104 ? 3.962 -7.979 -2.058 1.00 63.62 104 GLY A CA 1
ATOM 764 C C . GLY A 1 104 ? 4.110 -7.675 -0.560 1.00 63.62 104 GLY A C 1
ATOM 765 O O . GLY A 1 104 ? 3.600 -6.657 -0.109 1.00 63.62 104 GLY A O 1
ATOM 766 N N . GLY A 1 105 ? 4.803 -8.513 0.221 1.00 78.19 105 GLY A N 1
ATOM 767 C CA . GLY A 1 105 ? 5.067 -8.249 1.640 1.00 78.19 105 GLY A CA 1
ATOM 768 C C . GLY A 1 105 ? 6.238 -7.282 1.850 1.00 78.19 105 GLY A C 1
ATOM 769 O O . GLY A 1 105 ? 7.188 -7.267 1.071 1.00 78.19 105 GLY A O 1
ATOM 770 N N . ALA A 1 106 ? 6.206 -6.499 2.932 1.00 85.81 106 ALA A N 1
ATOM 771 C CA . ALA A 1 106 ? 7.273 -5.547 3.261 1.00 85.81 106 ALA A CA 1
ATOM 772 C C . ALA A 1 106 ? 8.543 -6.201 3.854 1.00 85.81 106 ALA A C 1
ATOM 774 O O . ALA A 1 106 ? 9.515 -5.495 4.106 1.00 85.81 106 ALA A O 1
ATOM 775 N N . ASN A 1 107 ? 8.549 -7.520 4.111 1.00 88.88 107 ASN A N 1
ATOM 776 C CA . ASN A 1 107 ? 9.597 -8.206 4.889 1.00 88.88 107 ASN A CA 1
ATOM 777 C C . ASN A 1 107 ? 9.823 -7.553 6.274 1.00 88.88 107 ASN A C 1
ATOM 779 O O . ASN A 1 107 ? 10.953 -7.391 6.731 1.00 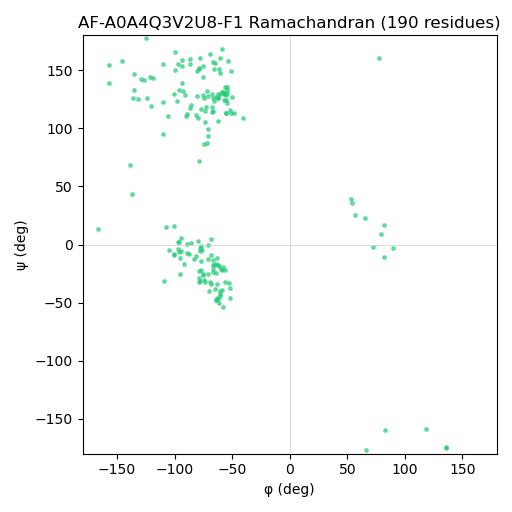88.88 107 ASN A O 1
ATOM 783 N N . ILE A 1 108 ? 8.729 -7.138 6.923 1.00 91.50 108 ILE A N 1
ATOM 784 C CA . ILE A 1 108 ? 8.712 -6.516 8.253 1.00 91.50 108 ILE A CA 1
ATOM 785 C C . ILE A 1 108 ? 7.786 -7.327 9.165 1.00 91.50 108 ILE A C 1
ATOM 787 O O . ILE A 1 108 ? 6.611 -7.505 8.846 1.00 91.50 108 ILE A O 1
ATOM 791 N N . ASP A 1 109 ? 8.298 -7.761 10.319 1.00 91.25 109 ASP A N 1
ATOM 792 C CA . ASP A 1 109 ? 7.569 -8.623 11.268 1.00 91.25 109 ASP A CA 1
ATOM 793 C C . ASP A 1 109 ? 6.738 -7.843 12.306 1.00 91.25 109 ASP A C 1
ATOM 795 O O . ASP A 1 109 ? 5.909 -8.406 13.031 1.00 91.25 109 ASP A O 1
ATOM 799 N N . THR A 1 110 ? 6.879 -6.518 12.340 1.00 93.94 110 THR A N 1
ATOM 800 C CA . THR A 1 110 ? 6.064 -5.593 13.141 1.00 93.94 110 THR A CA 1
ATOM 801 C C . THR A 1 110 ? 4.891 -5.043 12.333 1.00 93.94 110 THR A C 1
ATOM 803 O O . THR A 1 110 ? 4.966 -4.956 11.114 1.00 93.94 110 THR A O 1
ATOM 806 N N . LEU A 1 111 ? 3.792 -4.641 12.985 1.00 94.69 111 LEU A N 1
ATOM 807 C CA . LEU A 1 111 ? 2.641 -4.023 12.299 1.00 94.69 111 LEU A CA 1
ATOM 808 C C . LEU A 1 111 ? 3.003 -2.682 11.638 1.00 94.69 111 LEU A C 1
ATOM 810 O O . LEU A 1 111 ? 2.456 -2.323 10.594 1.00 94.69 111 LEU A O 1
ATOM 814 N N . VAL A 1 112 ? 3.910 -1.943 12.272 1.00 95.38 112 VAL A N 1
ATOM 815 C CA . VAL A 1 112 ? 4.374 -0.633 11.822 1.00 95.38 112 VAL A CA 1
ATOM 816 C C . VAL A 1 112 ? 5.719 -0.792 11.131 1.00 95.38 112 VAL A C 1
ATOM 818 O O . VAL A 1 112 ? 6.627 -1.424 11.678 1.00 95.38 112 VAL A O 1
ATOM 821 N N . ILE A 1 113 ? 5.834 -0.225 9.933 1.00 94.88 113 ILE A N 1
ATOM 822 C CA . ILE A 1 113 ? 7.103 -0.085 9.223 1.00 94.88 113 ILE A CA 1
ATOM 823 C C . ILE A 1 113 ? 7.896 1.031 9.915 1.00 94.88 113 ILE A C 1
ATOM 825 O O . ILE A 1 113 ? 7.372 2.142 10.043 1.00 94.88 113 ILE A O 1
ATOM 829 N N . PRO A 1 114 ? 9.144 0.775 10.343 1.00 95.38 114 PRO A N 1
ATOM 830 C CA . PRO A 1 114 ? 9.996 1.820 10.895 1.00 95.38 114 PRO A CA 1
ATOM 831 C C . PRO A 1 114 ? 10.170 2.971 9.886 1.00 95.38 114 PRO A C 1
ATOM 833 O O . PRO A 1 114 ? 10.479 2.685 8.723 1.00 95.38 114 PRO A O 1
ATOM 836 N N . PRO A 1 115 ? 9.959 4.247 10.270 1.00 91.94 115 PRO A N 1
ATOM 837 C CA . PRO A 1 115 ? 9.965 5.381 9.340 1.00 91.94 115 PRO A CA 1
ATOM 838 C C . PRO A 1 115 ? 11.212 5.461 8.452 1.00 91.94 115 PRO A C 1
ATOM 840 O O . PRO A 1 115 ? 11.114 5.772 7.266 1.00 91.94 115 PRO A O 1
ATOM 843 N N . GLU A 1 116 ? 12.376 5.117 8.998 1.00 94.56 116 GLU A N 1
ATOM 844 C CA . GLU A 1 116 ? 13.662 5.108 8.304 1.00 94.56 116 GLU A CA 1
ATOM 845 C C . GLU A 1 116 ? 13.760 4.052 7.190 1.00 94.56 116 GLU A C 1
ATOM 847 O O . GLU A 1 116 ? 14.571 4.194 6.276 1.00 94.56 116 GLU A O 1
ATOM 852 N N . LYS A 1 117 ? 12.922 3.007 7.229 1.00 93.62 117 LYS A N 1
ATOM 853 C CA . LYS A 1 117 ? 12.889 1.945 6.211 1.00 93.62 117 LYS A CA 1
ATOM 854 C C . LYS A 1 117 ? 11.894 2.211 5.086 1.00 93.62 117 LYS A C 1
ATOM 856 O O . LYS A 1 117 ? 12.001 1.575 4.042 1.00 93.62 117 LYS A O 1
ATOM 861 N N . VAL A 1 118 ? 10.940 3.125 5.278 1.00 90.56 118 VAL A N 1
ATOM 862 C CA . VAL A 1 118 ? 9.805 3.327 4.360 1.00 90.56 118 VAL A CA 1
ATOM 863 C C . VAL A 1 118 ? 10.284 3.659 2.952 1.00 90.56 118 VAL A C 1
ATOM 865 O O . VAL A 1 118 ? 9.934 2.945 2.020 1.00 90.56 118 VAL A O 1
ATOM 868 N N . ASN A 1 119 ? 11.137 4.674 2.795 1.00 90.12 119 ASN A N 1
ATOM 869 C CA . ASN A 1 119 ? 11.621 5.087 1.473 1.00 90.12 119 ASN A CA 1
ATOM 870 C C . ASN A 1 119 ? 12.386 3.959 0.770 1.00 90.12 119 ASN A C 1
ATOM 872 O O . ASN A 1 119 ? 12.140 3.684 -0.398 1.00 90.12 119 ASN A O 1
ATOM 876 N N . GLY A 1 120 ? 13.239 3.241 1.509 1.00 90.25 120 GLY A N 1
ATOM 877 C CA . GLY A 1 120 ? 13.949 2.085 0.970 1.00 90.25 120 GLY A CA 1
ATOM 878 C C . GLY A 1 120 ? 12.998 0.985 0.497 1.00 90.25 120 GLY A C 1
ATOM 879 O O . GLY A 1 120 ? 13.222 0.397 -0.554 1.00 90.25 120 GLY A O 1
ATOM 880 N N . LEU A 1 121 ? 11.916 0.715 1.228 1.00 89.56 121 LEU A N 1
ATOM 881 C CA . LEU A 1 121 ? 10.913 -0.271 0.822 1.00 89.56 121 LEU A CA 1
ATOM 882 C C . LEU A 1 121 ? 10.086 0.193 -0.387 1.00 89.56 121 LEU A C 1
ATOM 884 O O . LEU A 1 121 ? 9.834 -0.610 -1.280 1.00 89.56 121 LEU A O 1
ATOM 888 N N . LEU A 1 122 ? 9.711 1.474 -0.446 1.00 85.88 122 LEU A N 1
ATOM 889 C CA . LEU A 1 122 ? 8.994 2.058 -1.587 1.00 85.88 122 LEU A CA 1
ATOM 890 C C . LEU A 1 122 ? 9.824 1.993 -2.870 1.00 85.88 122 LEU A C 1
ATOM 892 O O . LEU A 1 122 ? 9.323 1.559 -3.909 1.00 85.88 122 LEU A O 1
ATOM 896 N N . ASP A 1 123 ? 11.096 2.383 -2.787 1.00 85.19 123 ASP A N 1
ATOM 897 C CA . ASP A 1 123 ? 12.001 2.371 -3.933 1.00 85.19 123 ASP A CA 1
ATOM 898 C C . ASP A 1 123 ? 12.322 0.945 -4.387 1.00 85.19 123 ASP A C 1
ATOM 900 O O . ASP A 1 123 ? 12.444 0.705 -5.583 1.00 85.19 123 ASP A O 1
ATOM 904 N N . ASN A 1 124 ? 12.406 -0.023 -3.472 1.00 85.31 124 ASN A N 1
ATOM 905 C CA . ASN A 1 124 ? 12.689 -1.421 -3.813 1.00 85.31 124 ASN A CA 1
ATOM 906 C C . ASN A 1 124 ? 11.438 -2.262 -4.114 1.00 85.31 124 ASN A C 1
ATOM 908 O O . ASN A 1 124 ? 11.560 -3.451 -4.418 1.00 85.31 124 ASN A O 1
ATOM 912 N N . ALA A 1 125 ? 10.234 -1.688 -4.050 1.00 83.00 125 ALA A N 1
ATOM 913 C CA . ALA A 1 125 ? 9.023 -2.412 -4.405 1.00 83.00 125 ALA A CA 1
ATOM 914 C C . ALA A 1 125 ? 9.049 -2.788 -5.897 1.00 83.00 125 ALA A C 1
ATOM 916 O O . ALA A 1 125 ? 9.220 -1.938 -6.772 1.00 83.00 125 ALA A O 1
ATOM 917 N N . GLN A 1 126 ? 8.844 -4.077 -6.192 1.00 80.06 126 GLN A N 1
ATOM 918 C CA . GLN A 1 126 ? 8.989 -4.640 -7.540 1.00 80.06 126 GLN A CA 1
ATOM 919 C C . GLN A 1 126 ? 8.190 -3.866 -8.596 1.00 80.06 126 GLN A C 1
ATOM 921 O O . GLN A 1 126 ? 8.709 -3.553 -9.664 1.00 80.06 126 GLN A O 1
ATOM 926 N N . TYR A 1 127 ? 6.929 -3.547 -8.305 1.00 77.69 127 TYR A N 1
ATOM 927 C CA . TYR A 1 127 ? 6.083 -2.845 -9.263 1.00 77.69 127 TYR A CA 1
ATOM 928 C C . TYR A 1 127 ? 6.416 -1.353 -9.379 1.00 77.69 127 TYR A C 1
ATOM 930 O O . TYR A 1 127 ? 6.225 -0.791 -10.452 1.00 77.69 127 TYR A O 1
ATOM 938 N N . THR A 1 128 ? 6.986 -0.725 -8.343 1.00 80.75 128 THR A N 1
ATOM 939 C CA . THR A 1 128 ? 7.541 0.635 -8.447 1.00 80.75 128 THR A CA 1
ATOM 940 C C . THR A 1 128 ? 8.710 0.656 -9.427 1.00 80.75 128 THR A C 1
ATOM 942 O O . THR A 1 128 ? 8.763 1.516 -10.305 1.00 80.75 128 THR A O 1
ATOM 945 N N . GLN A 1 129 ? 9.625 -0.313 -9.325 1.00 80.25 129 GLN A N 1
ATOM 946 C CA . GLN A 1 129 ? 10.749 -0.446 -10.257 1.00 80.25 129 GLN A CA 1
ATOM 947 C C . GLN A 1 129 ? 10.265 -0.750 -11.677 1.00 80.25 129 GLN A C 1
ATOM 949 O O . GLN A 1 129 ? 10.621 -0.032 -12.607 1.00 80.25 129 GLN A O 1
ATOM 954 N N . ALA A 1 130 ? 9.355 -1.717 -11.836 1.00 78.50 130 ALA A N 1
ATOM 955 C CA . ALA A 1 130 ? 8.773 -2.047 -13.136 1.00 78.50 130 ALA A CA 1
ATOM 956 C C . ALA A 1 130 ? 8.048 -0.850 -13.779 1.00 78.50 130 ALA A C 1
ATOM 958 O O . ALA A 1 130 ? 8.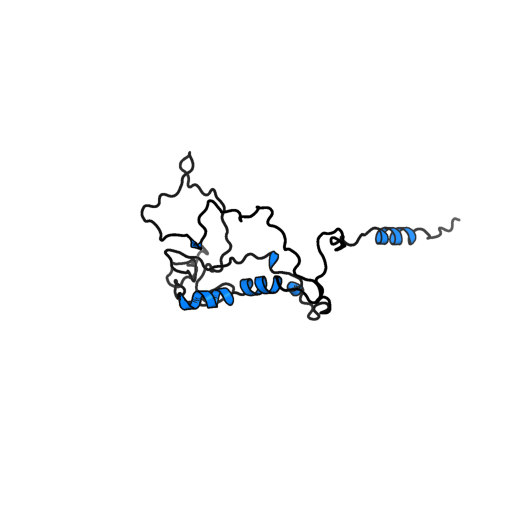160 -0.638 -14.988 1.00 78.50 130 ALA A O 1
ATOM 959 N N . ALA A 1 131 ? 7.340 -0.038 -12.985 1.00 79.12 131 ALA A N 1
ATOM 960 C CA . ALA A 1 131 ? 6.709 1.192 -13.451 1.00 79.12 131 ALA A CA 1
ATOM 961 C C . ALA A 1 131 ? 7.747 2.214 -13.925 1.00 79.12 131 ALA A C 1
ATOM 963 O O . ALA A 1 131 ? 7.611 2.734 -15.031 1.00 79.12 131 ALA A O 1
ATOM 964 N N . ARG A 1 132 ? 8.808 2.461 -13.142 1.00 79.00 132 ARG A N 1
ATOM 965 C CA . ARG A 1 132 ? 9.909 3.361 -13.532 1.00 79.00 132 ARG A CA 1
ATOM 966 C C . ARG A 1 132 ? 10.616 2.876 -14.799 1.00 79.00 132 ARG A C 1
ATOM 968 O O . ARG A 1 132 ? 10.868 3.680 -15.694 1.00 79.00 132 ARG A O 1
ATOM 975 N N . ASP A 1 133 ? 10.902 1.582 -14.896 1.00 78.06 133 ASP A N 1
ATOM 976 C CA . ASP A 1 133 ? 11.554 0.974 -16.057 1.00 78.06 133 ASP A CA 1
ATOM 977 C C . ASP A 1 133 ? 10.683 1.060 -17.311 1.00 78.06 133 ASP A C 1
ATOM 979 O O . ASP A 1 133 ? 11.186 1.381 -18.384 1.00 78.06 133 ASP A O 1
ATOM 983 N N . SER A 1 134 ? 9.368 0.891 -17.165 1.00 75.69 134 SER A N 1
ATOM 984 C CA . SER A 1 134 ? 8.406 1.011 -18.268 1.00 75.69 134 SER A CA 1
ATOM 985 C C . SER A 1 134 ? 8.286 2.426 -18.841 1.00 75.69 134 SER A C 1
ATOM 987 O O . SER A 1 134 ? 7.767 2.585 -19.942 1.00 75.69 134 SER A O 1
ATOM 989 N N . GLN A 1 135 ? 8.736 3.453 -18.111 1.00 77.00 135 GLN A N 1
ATOM 990 C CA . GLN A 1 135 ? 8.793 4.831 -18.613 1.00 77.00 135 GLN A CA 1
ATOM 991 C C . GLN A 1 135 ? 10.098 5.137 -19.362 1.00 77.00 135 GLN A C 1
ATOM 993 O O . GLN A 1 135 ? 10.232 6.213 -19.951 1.00 77.00 135 GLN A O 1
ATOM 998 N N . LYS A 1 136 ? 11.084 4.231 -19.338 1.00 79.19 136 LYS A N 1
ATOM 999 C CA . LYS A 1 136 ? 12.340 4.416 -20.069 1.00 79.19 136 LYS A CA 1
ATOM 1000 C C . LYS A 1 136 ? 12.111 4.167 -21.556 1.00 79.19 136 LYS A C 1
ATOM 1002 O O . LYS A 1 136 ? 11.353 3.289 -21.958 1.00 79.19 136 LYS A O 1
ATOM 1007 N N . ARG A 1 137 ? 12.808 4.939 -22.390 1.00 77.88 137 ARG A N 1
ATOM 1008 C CA . ARG A 1 137 ? 12.796 4.750 -23.842 1.00 77.88 137 ARG A CA 1
ATOM 1009 C C . ARG A 1 137 ? 13.369 3.376 -24.191 1.00 77.88 137 ARG A C 1
ATOM 1011 O O . ARG A 1 137 ? 14.479 3.051 -23.779 1.00 77.88 137 ARG A O 1
ATOM 1018 N N . THR A 1 138 ? 12.647 2.619 -25.009 1.00 76.31 138 THR A N 1
ATOM 1019 C CA . THR A 1 138 ? 13.172 1.405 -25.640 1.00 76.31 138 THR A CA 1
ATOM 1020 C C . THR A 1 138 ? 14.174 1.782 -26.731 1.00 76.31 138 THR A C 1
ATOM 1022 O O . THR A 1 138 ? 13.890 2.652 -27.560 1.00 76.31 138 THR A O 1
ATOM 1025 N N . ASP A 1 139 ? 15.341 1.138 -26.735 1.00 80.19 139 ASP A N 1
ATOM 1026 C CA . ASP A 1 139 ? 16.310 1.270 -27.824 1.00 80.19 139 ASP A CA 1
ATOM 1027 C C . ASP A 1 139 ? 15.732 0.631 -29.102 1.00 80.19 139 ASP A C 1
ATOM 1029 O O . ASP A 1 139 ? 15.462 -0.570 -29.113 1.00 80.19 139 ASP A O 1
ATOM 1033 N N . PRO A 1 140 ? 15.530 1.392 -30.193 1.00 79.94 140 PRO A N 1
ATOM 1034 C CA . PRO A 1 140 ? 15.000 0.843 -31.440 1.00 79.94 140 PRO A CA 1
ATOM 1035 C C . PRO A 1 140 ? 15.925 -0.195 -32.096 1.00 79.94 140 PRO A C 1
ATOM 1037 O O . PRO A 1 140 ? 15.463 -0.951 -32.951 1.00 79.94 140 PRO A O 1
ATOM 1040 N N . ASN A 1 141 ? 17.203 -0.249 -31.708 1.00 86.19 141 ASN A N 1
ATOM 1041 C CA . ASN A 1 141 ? 18.192 -1.176 -32.252 1.00 86.19 141 ASN A CA 1
ATOM 1042 C C . ASN A 1 141 ? 18.395 -2.431 -31.388 1.00 86.19 141 ASN A C 1
ATOM 1044 O O . ASN A 1 141 ? 19.131 -3.326 -31.808 1.00 86.19 141 ASN A O 1
ATOM 1048 N N . SER A 1 142 ? 17.748 -2.546 -30.219 1.00 80.44 142 SER A N 1
ATOM 1049 C CA . SER A 1 142 ? 17.976 -3.674 -29.299 1.00 80.44 142 SER A CA 1
ATOM 1050 C C . SER A 1 142 ? 17.504 -5.025 -29.842 1.00 80.44 142 SER A C 1
ATOM 1052 O O . SER A 1 142 ? 17.839 -6.067 -29.282 1.00 80.44 142 SER A O 1
ATOM 1054 N N . GLY A 1 143 ? 16.714 -5.019 -30.921 1.00 77.62 143 GLY A N 1
ATOM 1055 C CA . GLY A 1 143 ? 16.055 -6.214 -31.432 1.00 77.62 143 GLY A CA 1
ATOM 1056 C C . GLY A 1 143 ? 14.997 -6.748 -30.461 1.00 77.62 143 GLY A C 1
ATOM 1057 O O . GLY A 1 143 ? 14.696 -6.146 -29.430 1.00 77.62 143 GLY A O 1
ATOM 1058 N N . VAL A 1 144 ? 14.394 -7.880 -30.822 1.00 76.44 144 VAL A N 1
ATOM 1059 C CA . VAL A 1 144 ? 13.426 -8.579 -29.965 1.00 76.44 144 VAL A CA 1
ATOM 1060 C C . VAL A 1 144 ? 14.142 -9.374 -28.873 1.00 76.44 144 VAL A C 1
ATOM 1062 O O . VAL A 1 144 ? 15.256 -9.856 -29.081 1.00 76.44 144 VAL A O 1
ATOM 1065 N N . PHE A 1 145 ? 13.483 -9.571 -27.730 1.00 77.44 145 PHE A N 1
ATOM 1066 C CA . PHE A 1 145 ? 13.978 -10.468 -26.685 1.00 77.44 145 PHE A CA 1
ATOM 1067 C C . PHE A 1 145 ? 14.181 -11.889 -27.243 1.00 77.44 145 PHE A C 1
ATOM 1069 O O . PHE A 1 145 ? 13.309 -12.440 -27.919 1.00 77.44 145 PHE A O 1
ATOM 1076 N N . THR A 1 146 ? 15.351 -12.483 -26.991 1.00 84.12 146 THR A N 1
ATOM 1077 C CA . THR A 1 146 ? 15.755 -13.791 -27.546 1.00 84.12 146 THR A CA 1
ATOM 1078 C C . THR A 1 146 ? 15.474 -14.966 -26.610 1.00 84.12 146 THR A C 1
ATOM 1080 O O . THR A 1 146 ? 15.520 -16.121 -27.034 1.00 84.12 146 THR A O 1
ATOM 1083 N N . ASP A 1 147 ? 15.138 -14.683 -25.354 1.00 84.25 147 ASP A N 1
ATOM 1084 C CA . ASP A 1 147 ? 14.850 -15.654 -24.294 1.00 84.25 147 ASP A CA 1
ATOM 108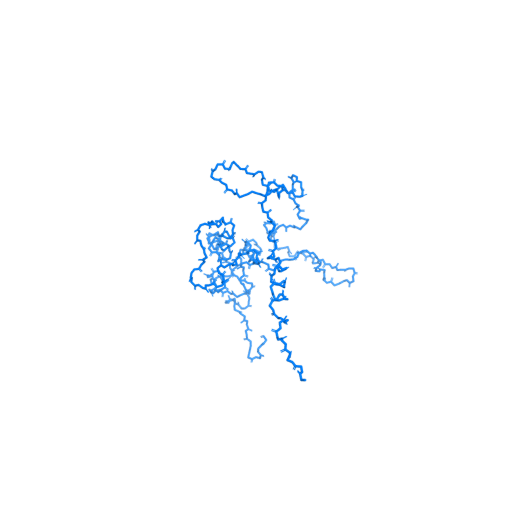5 C C . ASP A 1 147 ? 13.456 -16.297 -24.408 1.00 84.25 147 ASP A C 1
ATOM 1087 O O . ASP A 1 147 ? 13.112 -17.177 -23.619 1.00 84.25 147 ASP A O 1
ATOM 1091 N N . ARG A 1 148 ? 12.666 -15.891 -25.415 1.00 80.25 148 ARG A N 1
ATOM 1092 C CA . ARG A 1 148 ? 11.272 -16.314 -25.634 1.00 80.25 148 ARG A CA 1
ATOM 1093 C C . ARG A 1 148 ? 10.367 -16.023 -24.434 1.00 80.25 148 ARG A C 1
ATOM 1095 O O . ARG A 1 148 ? 9.352 -16.700 -24.277 1.00 80.25 148 ARG A O 1
ATOM 1102 N N . ASN A 1 149 ? 10.709 -15.035 -23.609 1.00 77.75 149 ASN A N 1
ATOM 1103 C CA . ASN A 1 149 ? 9.874 -14.617 -22.497 1.00 77.75 149 ASN A CA 1
ATOM 1104 C C . ASN A 1 149 ? 8.728 -13.716 -23.004 1.00 77.75 149 ASN A C 1
ATOM 1106 O O . ASN A 1 149 ? 8.984 -12.573 -23.393 1.00 77.75 149 ASN A O 1
ATOM 1110 N N . PRO A 1 150 ? 7.465 -14.183 -23.005 1.00 70.88 150 PRO A N 1
ATOM 1111 C CA . PRO A 1 150 ? 6.344 -13.362 -23.456 1.00 70.88 150 PRO A CA 1
ATOM 1112 C C . PRO A 1 150 ? 6.082 -12.165 -22.528 1.00 70.88 150 PRO A C 1
ATOM 1114 O O . PRO A 1 150 ? 5.541 -11.158 -22.981 1.00 70.88 150 PRO A O 1
ATOM 1117 N N . ASP A 1 151 ? 6.503 -12.238 -21.260 1.00 68.62 151 ASP A N 1
ATOM 1118 C CA . ASP A 1 151 ? 6.261 -11.186 -20.269 1.00 68.62 151 ASP A CA 1
ATOM 1119 C C . ASP A 1 151 ? 7.102 -9.930 -20.545 1.00 68.62 151 ASP A C 1
ATOM 1121 O O . ASP A 1 151 ? 6.693 -8.823 -20.201 1.00 68.62 151 ASP A O 1
ATOM 1125 N N . ALA A 1 152 ? 8.246 -10.076 -21.225 1.00 68.44 152 ALA A N 1
ATOM 1126 C CA . ALA A 1 152 ? 9.153 -8.970 -21.538 1.00 68.44 152 ALA A CA 1
ATOM 1127 C C . ALA A 1 152 ? 8.555 -7.950 -22.530 1.00 68.44 152 ALA A C 1
ATOM 1129 O O . ALA A 1 152 ? 9.037 -6.823 -22.630 1.00 68.44 152 ALA A O 1
ATOM 1130 N N . GLY A 1 153 ? 7.495 -8.325 -23.257 1.00 65.44 153 GLY A N 1
ATOM 1131 C CA . GLY A 1 153 ? 6.777 -7.431 -24.169 1.00 65.44 153 GLY A CA 1
ATOM 1132 C C . GLY A 1 153 ? 5.749 -6.518 -23.491 1.00 65.44 153 GLY A C 1
ATOM 1133 O O . GLY A 1 153 ? 5.225 -5.616 -24.146 1.00 65.44 153 GLY A O 1
ATOM 1134 N N . TYR A 1 154 ? 5.439 -6.737 -22.208 1.00 69.50 154 TYR A N 1
ATOM 1135 C CA . TYR A 1 154 ? 4.439 -5.956 -21.482 1.00 69.50 154 TYR A CA 1
ATOM 1136 C C . TYR A 1 154 ? 5.079 -4.829 -20.674 1.00 69.50 154 TYR A C 1
ATOM 1138 O O . TYR A 1 154 ? 6.027 -5.030 -19.919 1.00 69.50 154 TYR A O 1
ATOM 1146 N N . ASN A 1 155 ? 4.510 -3.631 -20.793 1.00 71.88 155 ASN A N 1
ATOM 1147 C CA . ASN A 1 155 ? 4.828 -2.520 -19.908 1.00 71.88 155 ASN A CA 1
ATOM 1148 C C . ASN A 1 155 ? 3.951 -2.574 -18.645 1.00 71.88 155 ASN A C 1
ATOM 1150 O O . ASN A 1 155 ? 2.831 -3.087 -18.645 1.00 71.88 155 ASN A O 1
ATOM 1154 N N . ALA A 1 156 ? 4.435 -1.982 -17.557 1.00 76.81 156 ALA A N 1
ATOM 1155 C CA . ALA A 1 156 ? 3.714 -1.888 -16.287 1.00 76.81 156 ALA A CA 1
ATOM 1156 C C . ALA A 1 156 ? 2.484 -0.959 -16.343 1.00 76.81 156 ALA A C 1
ATOM 1158 O O . ALA A 1 156 ? 1.844 -0.738 -15.325 1.00 76.81 156 ALA A O 1
ATOM 1159 N N . PHE A 1 157 ? 2.130 -0.422 -17.516 1.00 73.62 157 PHE A N 1
ATOM 1160 C CA . PHE A 1 157 ? 1.000 0.492 -17.701 1.00 73.62 157 PHE A CA 1
ATOM 1161 C C . PHE A 1 157 ? -0.337 -0.097 -17.222 1.00 73.62 157 PHE A C 1
ATOM 1163 O O . PHE A 1 157 ? -1.190 0.632 -16.729 1.00 73.62 157 PHE A O 1
ATOM 1170 N N . TRP A 1 158 ? -0.511 -1.417 -17.334 1.00 73.56 158 TRP A N 1
ATOM 1171 C CA . TRP A 1 158 ? -1.729 -2.124 -16.917 1.00 73.56 158 TRP A CA 1
ATOM 1172 C C . TRP A 1 158 ? -1.754 -2.507 -15.433 1.00 73.56 158 TRP A C 1
ATOM 1174 O O . TRP A 1 158 ? -2.694 -3.164 -14.986 1.00 73.56 158 TRP A O 1
ATOM 1184 N N . ILE A 1 159 ? -0.717 -2.145 -14.676 1.00 75.69 159 ILE A N 1
ATOM 1185 C CA . ILE A 1 159 ? -0.541 -2.545 -13.284 1.00 75.69 159 ILE A CA 1
ATOM 1186 C C . ILE A 1 159 ? -0.487 -1.286 -12.426 1.00 75.69 159 ILE A C 1
ATOM 1188 O O . ILE A 1 159 ? 0.430 -0.481 -12.555 1.00 75.69 159 ILE A O 1
ATOM 1192 N N . ASP A 1 160 ? -1.436 -1.157 -11.502 1.00 77.31 160 ASP A N 1
ATOM 1193 C CA . ASP A 1 160 ? -1.384 -0.146 -10.448 1.00 77.31 160 ASP A CA 1
ATOM 1194 C C . ASP A 1 160 ? -1.146 -0.824 -9.090 1.00 77.31 160 ASP A C 1
ATOM 1196 O O . ASP A 1 160 ? -2.090 -1.308 -8.456 1.00 77.31 160 ASP A O 1
ATOM 1200 N N . PRO A 1 161 ? 0.115 -0.915 -8.635 1.00 69.75 161 PRO A N 1
ATOM 1201 C CA . PRO A 1 161 ? 0.432 -1.451 -7.315 1.00 69.75 161 PRO A CA 1
ATOM 1202 C C . PRO A 1 161 ? 0.164 -0.444 -6.184 1.00 69.75 161 PRO A C 1
ATOM 1204 O O . PRO A 1 161 ? 0.326 -0.795 -5.018 1.00 69.75 161 PRO A O 1
ATOM 1207 N N . GLY A 1 162 ? -0.195 0.803 -6.501 1.00 78.31 162 GLY A N 1
ATOM 1208 C CA . GLY A 1 162 ? -0.123 1.931 -5.580 1.00 78.31 162 GLY A CA 1
ATOM 1209 C C . GLY A 1 162 ? 1.307 2.454 -5.413 1.00 78.31 162 GLY A C 1
ATOM 1210 O O . GLY A 1 162 ? 2.291 1.778 -5.704 1.00 78.31 162 GLY A O 1
ATOM 1211 N N . SER A 1 163 ? 1.438 3.689 -4.936 1.00 77.25 163 SER A N 1
ATOM 1212 C CA . SER A 1 163 ? 2.738 4.358 -4.769 1.00 77.25 163 SER A CA 1
ATOM 1213 C C . SER A 1 163 ? 3.259 4.349 -3.333 1.00 77.25 163 SER A C 1
ATOM 1215 O O . SER A 1 163 ? 4.378 4.789 -3.088 1.00 77.25 163 SER A O 1
ATOM 1217 N N . GLU A 1 164 ? 2.441 3.907 -2.377 1.00 80.94 164 GLU A N 1
ATOM 1218 C CA . GLU A 1 164 ? 2.696 4.052 -0.947 1.00 80.94 164 GLU A CA 1
ATOM 1219 C C . GLU A 1 164 ? 2.162 2.850 -0.146 1.00 80.94 164 GLU A C 1
ATOM 1221 O O . GLU A 1 164 ? 1.257 2.127 -0.579 1.00 80.94 164 GLU A O 1
ATOM 1226 N N . TYR A 1 165 ? 2.718 2.643 1.051 1.00 87.44 165 TYR A N 1
ATOM 1227 C CA . TYR A 1 165 ? 2.134 1.744 2.048 1.00 87.44 165 TYR A CA 1
ATOM 1228 C C . TYR A 1 165 ? 0.907 2.406 2.698 1.00 87.44 165 TYR A C 1
ATOM 1230 O O . TYR A 1 165 ? 0.806 3.622 2.790 1.00 87.44 165 TYR A O 1
ATOM 1238 N N . GLY A 1 166 ? -0.048 1.626 3.190 1.00 87.56 166 GLY A N 1
ATOM 1239 C CA . GLY A 1 166 ? -1.186 2.139 3.943 1.00 87.56 166 GLY A CA 1
ATOM 1240 C C . GLY A 1 166 ? -0.732 2.922 5.175 1.00 87.56 166 GLY A C 1
ATOM 1241 O O . GLY A 1 166 ? 0.080 2.434 5.963 1.00 87.56 166 GLY A O 1
ATOM 1242 N N . ARG A 1 167 ? -1.278 4.126 5.364 1.00 87.06 167 ARG A N 1
ATOM 1243 C CA . ARG A 1 167 ? -0.997 4.976 6.525 1.00 87.06 167 ARG A CA 1
ATOM 1244 C C . ARG A 1 167 ? -2.219 5.054 7.431 1.00 87.06 167 ARG A C 1
ATOM 1246 O O . ARG A 1 167 ? -3.291 5.467 7.001 1.00 87.06 167 ARG A O 1
ATOM 1253 N N . VAL A 1 168 ? -2.061 4.667 8.693 1.00 87.50 168 VAL A N 1
ATOM 1254 C CA . VAL A 1 168 ? -3.137 4.687 9.696 1.00 87.50 168 VAL A CA 1
ATOM 1255 C C . VAL A 1 168 ? -2.604 5.353 10.952 1.00 87.50 168 VAL A C 1
ATOM 1257 O O . VAL A 1 168 ? -1.585 4.929 11.485 1.00 87.50 168 VAL A O 1
ATOM 1260 N N . ASN A 1 169 ? -3.282 6.397 11.433 1.00 85.75 169 ASN A N 1
ATOM 1261 C CA . ASN A 1 169 ? -2.842 7.184 12.594 1.00 85.75 169 ASN A CA 1
ATOM 1262 C C . ASN A 1 169 ? -1.406 7.721 12.466 1.00 85.75 169 ASN A C 1
ATOM 1264 O O . ASN A 1 169 ? -0.669 7.796 13.441 1.00 85.75 169 ASN A O 1
ATOM 1268 N N . GLY A 1 170 ? -1.003 8.085 11.247 1.00 87.19 170 GLY A N 1
ATOM 1269 C CA . GLY A 1 170 ? 0.344 8.578 10.961 1.00 87.19 170 GLY A CA 1
ATOM 1270 C C . GLY A 1 170 ? 1.404 7.486 10.782 1.00 87.19 170 GLY A C 1
ATOM 1271 O O . GLY A 1 170 ? 2.476 7.805 10.271 1.00 87.19 170 GLY A O 1
ATOM 1272 N N . GLU A 1 171 ? 1.096 6.229 11.109 1.00 91.06 171 GLU A N 1
ATOM 1273 C CA . GLU A 1 171 ? 2.000 5.080 11.015 1.00 91.06 171 GLU A CA 1
ATOM 1274 C C . GLU A 1 171 ? 1.853 4.342 9.682 1.00 91.06 171 GLU A C 1
ATOM 1276 O O . GLU A 1 171 ? 0.738 4.090 9.218 1.00 91.06 171 GLU A O 1
ATOM 1281 N N . TRP A 1 172 ? 2.976 3.929 9.097 1.00 91.94 172 TRP A N 1
ATOM 1282 C CA . TRP A 1 172 ? 3.003 3.095 7.897 1.00 91.94 172 TRP A CA 1
ATOM 1283 C C . TRP A 1 172 ? 2.771 1.627 8.254 1.00 91.94 172 TRP A C 1
ATOM 1285 O O . TRP A 1 172 ? 3.452 1.076 9.119 1.00 91.94 172 TRP A O 1
ATOM 1295 N N . ARG A 1 173 ? 1.814 0.980 7.592 1.00 93.69 173 ARG A N 1
ATOM 1296 C CA . ARG A 1 173 ? 1.419 -0.407 7.852 1.00 93.69 173 ARG A CA 1
ATOM 1297 C C . ARG A 1 173 ? 2.214 -1.381 6.991 1.00 93.69 173 ARG A C 1
ATOM 1299 O O . ARG A 1 173 ? 2.220 -1.281 5.765 1.00 93.69 173 ARG A O 1
ATOM 1306 N N . SER A 1 174 ? 2.806 -2.381 7.639 1.00 93.94 174 SER A N 1
ATOM 1307 C CA . SER A 1 174 ? 3.432 -3.525 6.959 1.00 93.94 174 SER A CA 1
ATOM 1308 C C . SER A 1 174 ? 2.407 -4.539 6.443 1.00 93.94 174 SER A C 1
ATOM 1310 O O . SER A 1 174 ? 2.718 -5.332 5.560 1.00 93.94 174 SER A O 1
ATOM 1312 N N . SER A 1 175 ? 1.202 -4.534 7.023 1.00 94.19 175 SER A N 1
ATOM 1313 C CA . SER A 1 175 ? 0.103 -5.457 6.735 1.00 94.19 175 SER A CA 1
ATOM 1314 C C . SER A 1 175 ? -1.244 -4.854 7.134 1.00 94.19 175 SER A C 1
ATOM 1316 O O . SER A 1 175 ? -1.302 -4.009 8.033 1.00 94.19 175 SER A O 1
ATOM 1318 N N . TRP A 1 176 ? -2.328 -5.299 6.495 1.00 92.62 176 TRP A N 1
ATOM 1319 C CA . TRP A 1 176 ? -3.690 -4.903 6.873 1.00 92.62 176 TRP A CA 1
ATOM 1320 C C . TRP A 1 176 ? -4.219 -5.665 8.092 1.00 92.62 176 TRP A C 1
ATOM 1322 O O . TRP A 1 176 ? -4.973 -5.104 8.887 1.00 92.62 176 TRP A O 1
ATOM 1332 N N . ILE A 1 177 ? -3.816 -6.926 8.275 1.00 92.88 177 ILE A N 1
ATOM 1333 C CA . ILE A 1 177 ? -4.232 -7.726 9.431 1.00 92.88 177 ILE A CA 1
ATOM 1334 C C . ILE A 1 177 ? -3.502 -7.253 10.694 1.00 92.88 177 ILE A C 1
ATOM 1336 O O . ILE A 1 177 ? -2.288 -7.405 10.852 1.00 92.88 177 ILE A O 1
ATOM 1340 N N . THR A 1 178 ? -4.277 -6.718 11.636 1.00 93.69 178 THR A N 1
ATOM 1341 C CA . THR A 1 178 ? -3.805 -6.301 12.966 1.00 93.69 178 THR A CA 1
ATOM 1342 C C . THR A 1 178 ? -4.013 -7.376 14.033 1.00 93.69 178 THR A C 1
ATOM 1344 O O . THR A 1 178 ? -3.282 -7.405 15.022 1.00 93.69 178 THR A O 1
ATOM 1347 N N . SER A 1 179 ? -4.988 -8.266 13.827 1.00 92.69 179 SER A N 1
ATOM 1348 C CA . SER A 1 179 ? -5.311 -9.385 14.708 1.00 92.69 179 SER A CA 1
ATOM 1349 C C . SER A 1 179 ? -5.551 -10.647 13.874 1.00 92.69 179 SER A C 1
ATOM 1351 O O . SER A 1 179 ? -6.382 -10.595 12.965 1.00 92.69 179 SER A O 1
ATOM 1353 N N . PRO A 1 180 ? -4.859 -11.767 14.159 1.00 92.19 180 PRO A N 1
ATOM 1354 C CA . PRO A 1 180 ? -3.951 -11.994 15.288 1.00 92.19 180 PRO A CA 1
ATOM 1355 C C . PRO A 1 180 ? -2.643 -11.192 15.199 1.00 92.19 180 PRO A C 1
ATOM 1357 O O . PRO A 1 180 ? -2.275 -10.681 14.143 1.00 92.19 180 PRO A O 1
ATOM 1360 N N . ALA A 1 181 ? -1.918 -11.080 16.317 1.00 92.06 181 ALA A N 1
ATOM 1361 C CA . ALA A 1 181 ? -0.735 -10.217 16.427 1.00 92.06 181 ALA A CA 1
ATOM 1362 C C . ALA A 1 181 ? 0.396 -10.562 15.439 1.00 92.06 181 ALA A C 1
ATOM 1364 O O . ALA A 1 181 ? 1.216 -9.697 15.136 1.00 92.06 181 ALA A O 1
ATOM 1365 N N . ASN A 1 182 ? 0.426 -11.791 14.914 1.00 90.69 182 ASN A N 1
ATOM 1366 C CA . ASN A 1 182 ? 1.359 -12.242 13.877 1.00 90.69 182 ASN A CA 1
ATOM 1367 C C . ASN A 1 182 ? 0.984 -11.767 12.455 1.00 90.69 182 ASN A C 1
ATOM 1369 O O . ASN A 1 182 ? 1.720 -12.043 11.511 1.00 90.69 182 ASN A O 1
ATOM 1373 N N . GLY A 1 183 ? -0.148 -11.074 12.292 1.00 92.31 183 GLY A N 1
ATOM 1374 C CA . GLY A 1 183 ? -0.613 -10.534 11.017 1.00 92.31 183 GLY A CA 1
ATOM 1375 C C . GLY A 1 183 ? -0.977 -11.596 9.979 1.00 92.31 183 GLY A C 1
ATOM 1376 O O . GLY A 1 183 ? -0.924 -11.306 8.786 1.00 92.31 183 GLY A O 1
ATOM 1377 N N . GLN A 1 184 ? -1.294 -12.821 10.404 1.00 91.56 184 GLN A N 1
ATOM 1378 C CA . GLN A 1 184 ? -1.713 -13.907 9.514 1.00 91.56 184 GLN A CA 1
ATOM 1379 C C . GLN A 1 184 ? -3.234 -14.026 9.458 1.00 91.56 184 GLN A C 1
ATOM 1381 O O . GLN A 1 184 ? -3.927 -13.667 10.406 1.00 91.56 184 GLN A O 1
ATOM 1386 N N . ILE A 1 185 ? -3.757 -14.576 8.362 1.00 90.62 185 ILE A N 1
ATOM 1387 C CA . ILE A 1 185 ? -5.184 -14.899 8.266 1.00 90.62 185 ILE A CA 1
ATOM 1388 C C . ILE A 1 185 ? -5.515 -15.956 9.338 1.00 90.62 185 ILE A C 1
ATOM 1390 O O . ILE A 1 185 ? -4.844 -16.993 9.388 1.00 90.62 185 ILE A O 1
ATOM 1394 N N . PRO A 1 186 ? -6.513 -15.718 10.209 1.00 88.12 186 PRO A N 1
ATOM 1395 C CA . PRO A 1 186 ? -6.874 -16.648 11.273 1.00 88.12 186 PRO A CA 1
ATOM 1396 C C . PRO A 1 186 ? -7.724 -17.803 10.727 1.00 88.12 186 PRO A C 1
ATOM 1398 O O . PRO A 1 186 ? -8.921 -17.879 10.992 1.00 88.12 186 PRO A O 1
ATOM 1401 N N . TYR A 1 187 ? -7.109 -18.714 9.971 1.00 85.75 187 TYR A N 1
ATOM 1402 C CA . TYR A 1 187 ? -7.806 -19.891 9.457 1.00 85.75 187 TYR A CA 1
ATOM 1403 C C . TYR A 1 187 ? -8.337 -20.758 10.601 1.00 85.75 187 TYR A C 1
ATOM 1405 O O . TYR A 1 187 ? -7.598 -21.147 11.510 1.00 85.75 187 TYR A O 1
ATOM 1413 N N . ASN A 1 188 ? -9.615 -21.118 10.528 1.00 83.69 188 ASN A N 1
ATOM 1414 C CA . ASN A 1 188 ? -10.182 -22.181 11.351 1.00 83.69 188 ASN A CA 1
ATOM 1415 C C . ASN A 1 188 ? -10.288 -23.492 10.556 1.00 83.69 188 ASN A C 1
ATOM 1417 O O . ASN A 1 188 ? -10.206 -23.528 9.329 1.00 83.69 188 ASN A O 1
ATOM 1421 N N . ARG A 1 189 ? -10.514 -24.597 11.275 1.00 80.19 189 ARG A N 1
ATOM 1422 C CA . ARG A 1 189 ? -10.636 -25.945 10.695 1.00 80.19 189 ARG A CA 1
ATOM 1423 C C . ARG A 1 189 ? -11.833 -26.099 9.733 1.00 80.19 189 ARG A C 1
ATOM 1425 O O . ARG A 1 189 ? -11.908 -27.109 9.047 1.00 80.19 189 ARG A O 1
ATOM 1432 N N . ALA A 1 190 ? -12.752 -25.130 9.703 1.00 83.06 190 ALA A N 1
ATOM 1433 C CA . ALA A 1 190 ? -13.912 -25.096 8.815 1.00 83.06 190 ALA A CA 1
ATOM 1434 C C . ALA A 1 190 ? -13.665 -24.301 7.514 1.00 83.06 190 ALA A C 1
ATOM 1436 O O . ALA A 1 190 ? -14.522 -24.329 6.637 1.00 83.06 190 ALA A O 1
ATOM 1437 N N . GLY A 1 191 ? -12.511 -23.637 7.360 1.00 63.97 191 GLY A N 1
ATOM 1438 C CA . GLY A 1 191 ? -12.139 -22.928 6.131 1.00 63.97 191 GLY A CA 1
ATOM 1439 C C . GLY A 1 191 ? -12.722 -21.519 5.973 1.00 63.97 191 GLY A C 1
ATOM 1440 O O . GLY A 1 191 ? -12.689 -21.000 4.861 1.00 63.97 191 GLY A O 1
ATOM 1441 N N . ASN A 1 192 ? -13.222 -20.907 7.053 1.00 52.62 192 ASN A N 1
ATOM 1442 C CA . ASN A 1 192 ? -13.631 -19.493 7.067 1.00 52.62 192 ASN A CA 1
ATOM 1443 C C . ASN A 1 192 ? -12.520 -18.599 7.610 1.00 52.62 192 ASN A C 1
ATOM 1445 O O . ASN A 1 192 ? -11.952 -18.992 8.660 1.00 52.62 192 ASN A O 1
#

Solvent-accessible surface area (backbone atoms only — not comparable to full-atom values): 12846 Å² total; per-residue (Å²): 136,88,82,83,78,94,81,84,74,63,71,66,60,56,54,60,64,71,66,61,69,70,84,76,68,80,70,75,39,94,84,59,84,48,76,87,89,48,101,83,57,69,87,70,85,65,87,75,58,92,66,55,101,46,78,85,77,68,95,59,81,53,84,90,66,62,68,60,80,59,94,81,68,74,82,58,59,41,100,86,71,43,82,49,83,82,80,91,83,80,88,52,42,47,38,21,61,41,41,26,69,60,97,58,30,69,63,35,88,49,66,57,48,57,77,89,49,46,64,61,51,49,65,65,30,68,62,52,42,43,39,58,57,54,69,51,83,78,66,89,82,70,69,76,83,84,83,74,57,76,69,78,78,59,62,38,85,89,58,70,50,45,90,50,56,47,71,56,66,82,38,37,30,19,25,69,36,72,70,47,84,75,9,46,82,78,74,47,99,84,76,97

Sequence (192 aa):
MRKLSITASLTALALSLALAQPAAAQRIDANSGVRLADETAGSVEGPKAIAGTRAFESPIPHFKDLKPWDPNYKAPRTSWGKADLQGVWSTASLTALTRGGGRGGANIDTLVIPPEKVNGLLDNAQYTQAARDSQKRTDPNSGVFTDRNPDAGYNAFWIDPGSEYGRVNGEWRSSWITSPANGQIPYNRAGN